Protein AF-A0A074YJ27-F1 (afdb_monomer_lite)

Radius of gyration: 29.92 Å; chains: 1; bounding box: 76×76×73 Å

Organism: Aureobasidium subglaciale (strain EXF-2481) (NCBI:txid1043005)

Structure (mmCIF, N/CA/C/O backbone):
data_AF-A0A074YJ27-F1
#
_entry.id   AF-A0A074YJ27-F1
#
loop_
_atom_site.group_PDB
_atom_site.id
_atom_site.type_symbol
_atom_site.label_atom_id
_atom_site.label_alt_id
_atom_site.label_comp_id
_atom_site.label_asym_id
_atom_site.label_entity_id
_atom_site.label_seq_id
_atom_site.pdbx_PDB_ins_code
_atom_site.Cartn_x
_atom_site.Cartn_y
_atom_site.Cartn_z
_atom_site.occupancy
_atom_site.B_iso_or_equiv
_atom_site.auth_seq_id
_atom_site.auth_comp_id
_atom_site.auth_asym_id
_atom_site.auth_atom_id
_atom_site.pdbx_PDB_model_num
ATOM 1 N N . MET A 1 1 ? -10.153 -5.410 31.366 1.00 53.41 1 MET A N 1
ATOM 2 C CA . MET A 1 1 ? -11.231 -5.354 30.353 1.00 53.41 1 MET A CA 1
ATOM 3 C C . MET A 1 1 ? -10.759 -6.096 29.115 1.00 53.41 1 MET A C 1
ATOM 5 O O . MET A 1 1 ? -9.637 -5.854 28.687 1.00 53.41 1 MET A O 1
ATOM 9 N N . ALA A 1 2 ? -11.551 -7.029 28.586 1.00 66.31 2 ALA A N 1
ATOM 10 C CA . ALA A 1 2 ? -11.206 -7.707 27.338 1.00 66.31 2 ALA A CA 1
ATOM 11 C C . ALA A 1 2 ? -11.190 -6.686 26.182 1.00 66.31 2 ALA A C 1
ATOM 13 O O . ALA A 1 2 ? -12.047 -5.799 26.162 1.00 66.31 2 ALA A O 1
ATOM 14 N N . PRO A 1 3 ? -10.229 -6.762 25.244 1.00 75.38 3 PRO A N 1
ATOM 15 C CA . PRO A 1 3 ? -10.229 -5.878 24.090 1.00 75.38 3 PRO A CA 1
ATOM 16 C C . PRO A 1 3 ? -11.477 -6.157 23.247 1.00 75.38 3 PRO A C 1
ATOM 18 O O . PRO A 1 3 ? -11.778 -7.306 22.923 1.00 75.38 3 PRO A O 1
ATOM 21 N N . THR A 1 4 ? -12.219 -5.103 22.920 1.00 84.25 4 THR A N 1
ATOM 22 C CA . THR A 1 4 ? -13.384 -5.192 22.040 1.00 84.25 4 THR A CA 1
ATOM 23 C C . THR A 1 4 ? -12.937 -5.588 20.627 1.00 84.25 4 THR A C 1
ATOM 25 O O . THR A 1 4 ? -11.812 -5.291 20.212 1.00 84.25 4 THR A O 1
ATOM 28 N N . LEU A 1 5 ? -13.790 -6.308 19.891 1.00 83.75 5 LEU A N 1
ATOM 29 C CA . LEU A 1 5 ? -13.441 -6.850 18.571 1.00 83.75 5 LEU A CA 1
ATOM 30 C C . LEU A 1 5 ? -13.006 -5.747 17.590 1.00 83.75 5 LEU A C 1
ATOM 32 O O . LEU A 1 5 ? -12.035 -5.937 16.861 1.00 83.75 5 LEU A O 1
ATOM 36 N N . ASP A 1 6 ? -13.649 -4.581 17.640 1.00 81.44 6 ASP A N 1
ATOM 37 C CA . ASP A 1 6 ? -13.319 -3.406 16.826 1.00 81.44 6 ASP A CA 1
ATOM 38 C C . ASP A 1 6 ? -11.901 -2.885 17.105 1.00 81.44 6 ASP A C 1
ATOM 40 O O . ASP A 1 6 ? -11.147 -2.598 16.174 1.00 81.44 6 ASP A O 1
ATOM 44 N N . LYS A 1 7 ? -11.488 -2.840 18.379 1.00 84.62 7 LYS A N 1
ATOM 45 C CA . LYS A 1 7 ? -10.124 -2.467 18.778 1.00 84.62 7 LYS A CA 1
ATOM 46 C C . LYS A 1 7 ? -9.112 -3.475 18.254 1.00 84.62 7 LYS A C 1
ATOM 48 O O . LYS A 1 7 ? -8.081 -3.068 17.728 1.00 84.62 7 LYS A O 1
ATOM 53 N N . VAL A 1 8 ? -9.401 -4.775 18.349 1.00 88.38 8 VAL A N 1
ATOM 54 C CA . VAL A 1 8 ? -8.513 -5.829 17.828 1.00 88.38 8 VAL A CA 1
ATOM 55 C C . VAL A 1 8 ? -8.380 -5.734 16.306 1.00 88.38 8 VAL A C 1
ATOM 57 O O . VAL A 1 8 ? -7.265 -5.786 15.786 1.00 88.38 8 VAL A O 1
ATOM 60 N N . LEU A 1 9 ? -9.494 -5.557 15.590 1.00 88.19 9 LEU A N 1
ATOM 61 C CA . LEU A 1 9 ? -9.514 -5.466 14.130 1.00 88.19 9 LEU A CA 1
ATOM 62 C C . LEU A 1 9 ? -8.808 -4.210 13.624 1.00 88.19 9 LEU A C 1
ATOM 64 O O . LEU A 1 9 ? -7.968 -4.310 12.729 1.00 88.19 9 LEU A O 1
ATOM 68 N N . LEU A 1 10 ? -9.098 -3.045 14.209 1.00 89.06 10 LEU A N 1
ATOM 69 C CA . LEU A 1 10 ? -8.442 -1.800 13.824 1.00 89.06 10 LEU A CA 1
ATOM 70 C C . LEU A 1 10 ? -6.946 -1.847 14.144 1.00 89.06 10 LEU A C 1
ATOM 72 O O . LEU A 1 10 ? -6.134 -1.484 13.298 1.00 89.06 10 LEU A O 1
ATOM 76 N N . HIS A 1 11 ? -6.566 -2.340 15.325 1.00 91.06 11 HIS A N 1
ATOM 77 C CA . HIS A 1 11 ? -5.162 -2.439 15.714 1.00 91.06 11 HIS A CA 1
ATOM 78 C C . HIS A 1 11 ? -4.394 -3.402 14.800 1.00 91.06 11 HIS A C 1
ATOM 80 O O . HIS A 1 11 ? -3.318 -3.061 14.311 1.00 91.06 11 HIS A O 1
ATOM 86 N N . GLY A 1 12 ? -4.966 -4.573 14.501 1.00 91.81 12 GLY A N 1
ATOM 87 C CA . GLY A 1 12 ? -4.384 -5.532 13.562 1.00 91.81 12 GLY A CA 1
ATOM 88 C C . GLY A 1 12 ? -4.264 -4.971 12.143 1.00 91.81 12 GLY A C 1
ATOM 89 O O . GLY A 1 12 ? -3.235 -5.155 11.494 1.00 91.81 12 GLY A O 1
ATOM 90 N N . TYR A 1 13 ? -5.274 -4.233 11.676 1.00 93.38 13 TYR A N 1
ATOM 91 C CA . TYR A 1 13 ? -5.244 -3.570 10.372 1.00 93.38 13 TYR A CA 1
ATOM 92 C C . TYR A 1 13 ? -4.165 -2.487 10.296 1.00 93.38 13 TYR A C 1
ATOM 94 O O . TYR A 1 13 ? -3.397 -2.463 9.333 1.00 93.38 13 TYR A O 1
ATOM 102 N N . CYS A 1 14 ? -4.079 -1.615 11.303 1.00 94.06 14 CYS A N 1
ATOM 103 C CA . CYS A 1 14 ? -3.080 -0.553 11.355 1.00 94.06 14 CYS A CA 1
ATOM 104 C C . CYS A 1 14 ? -1.662 -1.122 11.432 1.00 94.06 14 CYS A C 1
ATOM 106 O O . CYS A 1 14 ? -0.806 -0.685 10.670 1.00 94.06 14 CYS A O 1
ATOM 108 N N . TRP A 1 15 ? -1.414 -2.131 12.272 1.00 94.50 15 TRP A N 1
ATOM 109 C CA . TRP A 1 15 ? -0.106 -2.790 12.354 1.00 94.50 15 TRP A CA 1
ATOM 110 C C . TRP A 1 15 ? 0.274 -3.515 11.068 1.00 94.50 15 TRP A C 1
ATOM 112 O O . TRP A 1 15 ? 1.399 -3.371 10.595 1.00 94.50 15 TRP A O 1
ATOM 122 N N . GLY A 1 16 ? -0.657 -4.273 10.485 1.00 93.38 16 GLY A N 1
ATOM 123 C CA . GLY A 1 16 ? -0.415 -4.990 9.237 1.00 93.38 16 GLY A CA 1
ATOM 124 C C . GLY A 1 16 ? -0.065 -4.037 8.095 1.00 93.38 16 GLY A C 1
ATOM 125 O O . GLY A 1 16 ? 0.922 -4.249 7.391 1.00 93.38 16 GLY A O 1
ATOM 126 N N . ASN A 1 17 ? -0.823 -2.947 7.948 1.00 94.44 17 ASN A N 1
ATOM 127 C CA . ASN A 1 17 ? -0.539 -1.935 6.931 1.00 94.44 17 ASN A CA 1
ATOM 128 C C . ASN A 1 17 ? 0.715 -1.124 7.242 1.00 94.44 17 ASN A C 1
ATOM 130 O O . ASN A 1 17 ? 1.487 -0.860 6.329 1.00 94.44 17 ASN A O 1
ATOM 134 N N . ALA A 1 18 ? 0.978 -0.785 8.505 1.00 95.69 18 ALA A N 1
ATOM 135 C CA . ALA A 1 18 ? 2.214 -0.116 8.888 1.00 95.69 18 ALA A CA 1
ATOM 136 C C . ALA A 1 18 ? 3.442 -0.975 8.569 1.00 95.69 18 ALA A C 1
ATOM 138 O O . ALA A 1 18 ? 4.403 -0.477 7.993 1.00 95.69 18 ALA A O 1
ATOM 139 N N . PHE A 1 19 ? 3.400 -2.276 8.862 1.00 95.44 19 PHE A N 1
ATOM 140 C CA . PHE A 1 19 ? 4.469 -3.200 8.491 1.00 95.44 19 PHE A CA 1
ATOM 141 C C . PHE A 1 19 ? 4.632 -3.298 6.968 1.00 95.44 19 PHE A C 1
ATOM 143 O O . PHE A 1 19 ? 5.749 -3.248 6.449 1.00 95.44 19 PHE A O 1
ATOM 150 N N . TRP A 1 20 ? 3.524 -3.393 6.230 1.00 93.31 20 TRP A N 1
ATOM 151 C CA . TRP A 1 20 ? 3.541 -3.461 4.769 1.00 93.31 20 TRP A CA 1
ATOM 152 C C . TRP A 1 20 ? 4.099 -2.186 4.121 1.00 93.31 20 TRP A C 1
ATOM 154 O O . TRP A 1 20 ? 4.978 -2.261 3.262 1.00 93.31 20 TRP A O 1
ATOM 164 N N . TYR A 1 21 ? 3.631 -1.012 4.544 1.00 94.88 21 TYR A N 1
ATOM 165 C CA . TYR A 1 21 ? 4.121 0.275 4.058 1.00 94.88 21 TYR A CA 1
ATOM 166 C C . TYR A 1 21 ? 5.559 0.534 4.499 1.00 94.88 21 TYR A C 1
ATOM 168 O O . TYR A 1 21 ? 6.373 0.935 3.674 1.00 94.88 21 TYR A O 1
ATOM 176 N N . GLY A 1 22 ? 5.901 0.231 5.752 1.00 95.56 22 GLY A N 1
ATOM 177 C CA . GLY A 1 22 ? 7.246 0.399 6.295 1.00 95.56 22 GLY A CA 1
ATOM 178 C C . GLY A 1 22 ? 8.274 -0.456 5.561 1.00 95.56 22 GLY A C 1
ATOM 179 O O . GLY A 1 22 ? 9.275 0.072 5.090 1.00 95.56 22 GLY A O 1
ATOM 180 N N . SER A 1 23 ? 8.009 -1.753 5.375 1.00 94.38 23 SER A N 1
ATOM 181 C CA . SER A 1 23 ? 8.910 -2.645 4.626 1.00 94.38 23 SER A CA 1
ATOM 182 C C . SER A 1 23 ? 9.071 -2.208 3.166 1.00 94.38 23 SER A C 1
ATOM 184 O O . SER A 1 23 ? 10.193 -2.087 2.674 1.00 94.38 23 SER A O 1
ATOM 186 N N . ARG A 1 24 ? 7.971 -1.883 2.474 1.00 92.75 24 ARG A N 1
ATOM 187 C CA . ARG A 1 24 ? 8.018 -1.387 1.089 1.00 92.75 24 ARG A CA 1
ATOM 188 C C . ARG A 1 24 ? 8.714 -0.040 0.950 1.00 92.75 24 ARG A C 1
ATOM 190 O O . ARG A 1 24 ? 9.388 0.171 -0.061 1.00 92.75 24 ARG A O 1
ATOM 197 N N . GLY A 1 25 ? 8.497 0.863 1.898 1.00 95.25 25 GLY A N 1
ATOM 198 C CA . GLY A 1 25 ? 9.125 2.175 1.944 1.00 95.25 25 GLY A CA 1
ATOM 199 C C . GLY A 1 25 ? 10.621 2.052 2.196 1.00 95.25 25 GLY A C 1
ATOM 200 O O . GLY A 1 25 ? 11.418 2.603 1.443 1.00 95.25 25 GLY A O 1
ATOM 201 N N . LEU A 1 26 ? 11.017 1.217 3.157 1.00 95.62 26 LEU A N 1
ATOM 202 C CA . LEU A 1 26 ? 12.420 0.980 3.479 1.00 95.62 26 LEU A CA 1
ATOM 203 C C . LEU A 1 26 ? 13.186 0.371 2.300 1.00 95.62 26 LEU A C 1
ATOM 205 O O . LEU A 1 26 ? 14.261 0.862 1.973 1.00 95.62 26 LEU A O 1
ATOM 209 N N . CYS A 1 27 ? 12.618 -0.616 1.593 1.00 95.06 27 CYS A N 1
ATOM 210 C CA . CYS A 1 27 ? 13.246 -1.157 0.381 1.00 95.06 27 CYS A CA 1
ATOM 211 C C . CYS A 1 27 ? 13.511 -0.075 -0.679 1.00 95.06 27 CYS A C 1
ATOM 213 O O . CYS A 1 27 ? 14.536 -0.122 -1.344 1.00 95.06 27 CYS A O 1
ATOM 215 N N . ARG A 1 28 ? 12.614 0.909 -0.829 1.00 95.94 28 ARG A N 1
ATOM 216 C CA . ARG A 1 28 ? 12.760 2.010 -1.800 1.00 95.94 28 ARG A CA 1
ATOM 217 C C . ARG A 1 28 ? 13.827 3.022 -1.405 1.00 95.94 28 ARG A C 1
ATOM 219 O O . ARG A 1 28 ? 14.449 3.618 -2.278 1.00 95.94 28 ARG A O 1
ATOM 226 N N . VAL A 1 29 ? 14.007 3.244 -0.107 1.00 96.12 29 VAL A N 1
ATOM 227 C CA . VAL A 1 29 ? 15.008 4.183 0.407 1.00 96.12 29 VAL A CA 1
ATOM 228 C C . VAL A 1 29 ? 16.398 3.546 0.398 1.00 96.12 29 VAL A C 1
ATOM 230 O O . VAL A 1 29 ? 17.342 4.172 -0.079 1.00 96.12 29 VAL A O 1
ATOM 233 N N . VAL A 1 30 ? 16.511 2.304 0.881 1.00 96.25 30 VAL A N 1
ATOM 234 C CA . VAL A 1 30 ? 17.789 1.587 1.032 1.00 96.25 30 VAL A CA 1
ATOM 235 C C . VAL A 1 30 ? 18.331 1.107 -0.312 1.00 96.25 30 VAL A C 1
ATOM 237 O O . VAL A 1 30 ? 19.504 1.321 -0.599 1.00 96.25 30 VAL A O 1
ATOM 240 N N . ASP A 1 31 ? 17.489 0.495 -1.148 1.00 95.25 31 ASP A N 1
ATOM 241 C CA . ASP A 1 31 ? 17.894 -0.025 -2.457 1.00 95.25 31 ASP A CA 1
ATOM 242 C C . ASP A 1 31 ? 16.855 0.319 -3.543 1.00 95.25 31 ASP A C 1
ATOM 244 O O . ASP A 1 31 ? 16.066 -0.529 -3.987 1.00 95.25 31 ASP A O 1
ATOM 248 N N . PRO A 1 32 ? 16.828 1.589 -3.995 1.00 94.12 32 PRO A N 1
ATOM 249 C CA . PRO A 1 32 ? 15.913 2.020 -5.046 1.00 94.12 32 PRO A CA 1
ATOM 250 C C . PRO A 1 32 ? 16.168 1.299 -6.375 1.00 94.12 32 PRO A C 1
ATOM 252 O O . PRO A 1 32 ? 15.227 1.117 -7.144 1.00 94.12 32 PRO A O 1
ATOM 255 N N . LEU A 1 33 ? 17.403 0.865 -6.656 1.00 93.06 33 LEU A N 1
ATOM 256 C CA . LEU A 1 33 ? 17.762 0.219 -7.923 1.00 93.06 33 LEU A CA 1
ATOM 257 C C . LEU A 1 33 ? 17.125 -1.165 -8.037 1.00 93.06 33 LEU A C 1
ATOM 259 O O . LEU A 1 33 ? 16.518 -1.480 -9.065 1.00 93.06 33 LEU A O 1
ATOM 263 N N . MET A 1 34 ? 17.188 -1.962 -6.969 1.00 92.38 34 MET A N 1
ATOM 264 C CA . MET A 1 34 ? 16.489 -3.243 -6.901 1.00 92.38 34 MET A CA 1
ATOM 265 C C . MET A 1 34 ? 14.982 -3.055 -7.091 1.00 92.38 34 MET A C 1
ATOM 267 O O . MET A 1 34 ? 14.355 -3.793 -7.855 1.00 92.38 34 MET A O 1
ATOM 271 N N . VAL A 1 35 ? 14.396 -2.041 -6.444 1.00 92.44 35 VAL A N 1
ATOM 272 C CA . VAL A 1 35 ? 12.964 -1.752 -6.580 1.00 92.44 35 VAL A CA 1
ATOM 273 C C . VAL A 1 35 ? 12.611 -1.372 -8.019 1.00 92.44 35 VAL A C 1
ATOM 275 O O . VAL A 1 35 ? 11.650 -1.913 -8.565 1.00 92.44 35 VAL A O 1
ATOM 278 N N . ILE A 1 36 ? 13.395 -0.510 -8.668 1.00 92.12 36 ILE A N 1
ATOM 279 C CA . ILE A 1 36 ? 13.208 -0.179 -10.088 1.00 92.12 36 ILE A CA 1
ATOM 280 C C . ILE A 1 36 ? 13.274 -1.453 -10.935 1.00 92.12 36 ILE A C 1
ATOM 282 O O . ILE A 1 36 ? 12.389 -1.676 -11.757 1.00 92.12 36 ILE A O 1
ATOM 286 N N . GLY A 1 37 ? 14.235 -2.343 -10.680 1.00 89.38 37 GLY A N 1
ATOM 287 C CA . GLY A 1 37 ? 14.355 -3.628 -11.376 1.00 89.38 37 GLY A CA 1
ATOM 288 C C . GLY A 1 37 ? 13.126 -4.536 -11.240 1.00 89.38 37 GLY A C 1
ATOM 289 O O . GLY A 1 37 ? 12.782 -5.256 -12.178 1.00 89.38 37 GLY A O 1
ATOM 290 N N . TRP A 1 38 ? 12.417 -4.485 -10.108 1.00 88.94 38 TRP A N 1
ATOM 291 C CA . TRP A 1 38 ? 11.179 -5.244 -9.900 1.00 88.94 38 TRP A CA 1
ATOM 292 C C . TRP A 1 38 ? 9.989 -4.709 -10.700 1.00 88.94 38 TRP A C 1
ATOM 294 O O . TRP A 1 38 ? 9.144 -5.495 -11.150 1.00 88.94 38 TRP A O 1
ATOM 304 N N . PHE A 1 39 ? 9.890 -3.385 -10.835 1.00 86.81 39 PHE A N 1
ATOM 305 C CA . PHE A 1 39 ? 8.755 -2.723 -11.484 1.00 86.81 39 PHE A CA 1
ATOM 306 C C . PHE A 1 39 ? 8.989 -2.443 -12.973 1.00 86.81 39 PHE A C 1
ATOM 308 O O . PHE A 1 39 ? 8.020 -2.305 -13.722 1.00 86.81 39 PHE A O 1
ATOM 315 N N . ARG A 1 40 ? 10.246 -2.404 -13.420 1.00 88.44 40 ARG A N 1
ATOM 316 C CA . ARG A 1 40 ? 10.605 -2.148 -14.812 1.00 88.44 40 ARG A CA 1
ATOM 317 C C . ARG A 1 40 ? 10.148 -3.299 -15.721 1.00 88.44 40 ARG A C 1
ATOM 319 O O . ARG A 1 40 ? 10.420 -4.468 -15.423 1.00 88.44 40 ARG A O 1
ATOM 326 N N . PRO A 1 41 ? 9.475 -3.003 -16.846 1.00 85.88 41 PRO A N 1
ATOM 327 C CA . PRO A 1 41 ? 9.107 -4.005 -17.837 1.00 85.88 41 PRO A CA 1
ATOM 328 C C . PRO A 1 41 ? 10.330 -4.796 -18.328 1.00 85.88 41 PRO A C 1
ATOM 330 O O . PRO A 1 41 ? 11.372 -4.192 -18.585 1.00 85.88 41 PR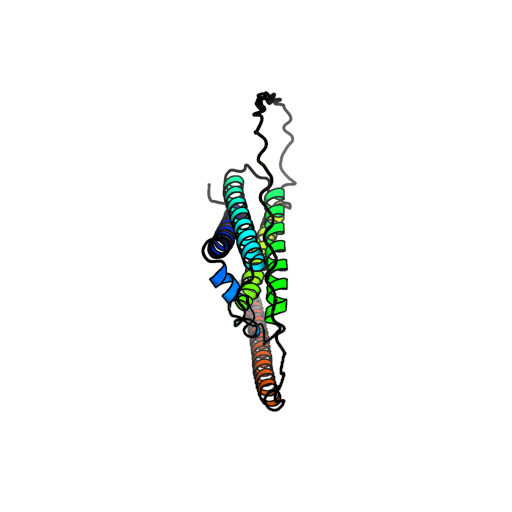O A O 1
ATOM 333 N N . PRO A 1 42 ? 10.215 -6.117 -18.567 1.00 84.25 42 PRO A N 1
ATOM 334 C CA . PRO A 1 42 ? 11.297 -6.924 -19.142 1.00 84.25 42 PRO A CA 1
ATOM 335 C C . PRO A 1 42 ? 11.907 -6.351 -20.429 1.00 84.25 42 PRO A C 1
ATOM 337 O O . PRO A 1 42 ? 13.087 -6.544 -20.699 1.00 84.25 42 PRO A O 1
ATOM 340 N N . VAL A 1 43 ? 11.111 -5.630 -21.223 1.00 84.69 43 VAL A N 1
ATOM 341 C CA . VAL A 1 43 ? 11.568 -4.987 -22.465 1.00 84.69 43 VAL A CA 1
ATOM 342 C C . VAL A 1 43 ? 12.500 -3.793 -22.233 1.00 84.69 43 VAL A C 1
ATOM 344 O O . VAL A 1 43 ? 13.284 -3.472 -23.117 1.00 84.69 43 VAL A O 1
ATOM 347 N N . GLU A 1 44 ? 12.462 -3.174 -21.055 1.00 86.00 44 GLU A N 1
ATOM 348 C CA . GLU A 1 44 ? 13.219 -1.965 -20.699 1.00 86.00 44 GLU A CA 1
ATOM 349 C C . GLU A 1 44 ? 14.369 -2.250 -19.724 1.00 86.00 44 GLU A C 1
ATOM 351 O O . GLU A 1 44 ? 15.142 -1.353 -19.410 1.00 86.00 44 GLU A O 1
ATOM 356 N N . GLN A 1 45 ? 14.540 -3.497 -19.269 1.00 82.69 45 GLN A N 1
ATOM 357 C CA . GLN A 1 45 ? 15.573 -3.878 -18.289 1.00 82.69 45 GLN A CA 1
ATOM 358 C C . GLN A 1 45 ? 17.015 -3.575 -18.722 1.00 82.69 45 GLN A C 1
ATOM 360 O O . GLN A 1 45 ? 17.895 -3.501 -17.875 1.00 82.69 45 GLN A O 1
ATOM 365 N N . HIS A 1 46 ? 17.256 -3.408 -20.022 1.00 84.31 46 HIS A N 1
ATOM 366 C CA . HIS A 1 46 ? 18.569 -3.075 -20.573 1.00 84.31 46 HIS A CA 1
ATOM 367 C C . HIS A 1 46 ? 18.941 -1.592 -20.412 1.00 84.31 46 HIS A C 1
ATOM 369 O O . HIS A 1 46 ? 20.097 -1.230 -20.608 1.00 84.31 46 HIS A O 1
ATOM 375 N N . LEU A 1 47 ? 17.971 -0.732 -20.096 1.00 87.88 47 LEU A N 1
ATOM 376 C CA . LEU A 1 47 ? 18.203 0.688 -19.864 1.00 87.88 47 LEU A CA 1
ATOM 377 C C . LEU A 1 47 ? 18.752 0.886 -18.449 1.00 87.88 47 LEU A C 1
ATOM 379 O O . LEU A 1 47 ? 18.357 0.176 -17.521 1.00 87.88 47 LEU A O 1
ATOM 383 N N . SER A 1 48 ? 19.619 1.877 -18.259 1.00 90.44 48 SER A N 1
ATOM 384 C CA . SER A 1 48 ? 19.989 2.328 -16.919 1.00 90.44 48 SER A CA 1
ATOM 385 C C . SER A 1 48 ? 18.808 3.063 -16.263 1.00 90.44 48 SER A C 1
ATOM 387 O O . SER A 1 48 ? 17.962 3.641 -16.953 1.00 90.44 48 SER A O 1
ATOM 389 N N . PRO A 1 49 ? 18.654 2.988 -14.935 1.00 92.81 49 PRO A N 1
ATOM 390 C CA . PRO A 1 49 ? 17.742 3.861 -14.207 1.00 92.81 49 PRO A CA 1
ATOM 391 C C . PRO A 1 49 ? 18.141 5.331 -14.346 1.00 92.81 49 PRO A C 1
ATOM 393 O O . PRO A 1 49 ? 19.313 5.672 -14.207 1.00 92.81 49 PRO A O 1
ATOM 396 N N . THR A 1 50 ? 17.168 6.189 -14.628 1.00 93.44 50 THR A N 1
ATOM 397 C CA . THR A 1 50 ? 17.362 7.641 -14.702 1.00 93.44 50 THR A CA 1
ATOM 398 C C . THR A 1 50 ? 17.319 8.268 -13.308 1.00 93.44 50 THR A C 1
ATOM 400 O O . THR A 1 50 ? 16.644 7.754 -12.410 1.00 93.44 50 THR A O 1
ATOM 403 N N . ASP A 1 51 ? 17.973 9.417 -13.125 1.00 94.00 51 ASP A N 1
ATOM 404 C CA . ASP A 1 51 ? 17.965 10.138 -11.841 1.00 94.00 51 ASP A CA 1
ATOM 405 C C . ASP A 1 51 ? 16.546 10.496 -11.380 1.00 94.00 51 ASP A C 1
ATOM 407 O O . ASP A 1 51 ? 16.238 10.443 -10.188 1.00 94.00 51 ASP A O 1
ATOM 411 N N . LEU A 1 52 ? 15.647 10.782 -12.328 1.00 93.06 52 LEU A N 1
ATOM 412 C CA . LEU A 1 52 ? 14.241 11.059 -12.049 1.00 93.06 52 LEU A CA 1
ATOM 413 C C . LEU A 1 52 ? 13.499 9.827 -11.506 1.00 93.06 52 LEU A C 1
ATOM 415 O O . LEU A 1 52 ? 12.688 9.947 -10.588 1.00 93.06 52 LEU A O 1
ATOM 419 N N . GLU A 1 53 ? 13.777 8.632 -12.033 1.00 92.31 53 GLU A N 1
ATOM 420 C CA . GLU A 1 53 ? 13.209 7.389 -11.500 1.00 92.31 53 GLU A CA 1
ATOM 421 C C . GLU A 1 53 ? 13.730 7.100 -10.091 1.00 92.31 53 GLU A C 1
ATOM 423 O O . GLU A 1 53 ? 12.938 6.751 -9.215 1.00 92.31 53 GLU A O 1
ATOM 428 N N . LEU A 1 54 ? 15.031 7.296 -9.841 1.00 94.25 54 LEU A N 1
ATOM 429 C CA . LEU A 1 54 ? 15.605 7.151 -8.499 1.00 94.25 54 LEU A CA 1
ATOM 430 C C . LEU A 1 54 ? 14.973 8.133 -7.511 1.00 94.25 54 LEU A C 1
ATOM 432 O O . LEU A 1 54 ? 14.603 7.735 -6.403 1.00 94.25 54 LEU A O 1
ATOM 436 N N . TYR A 1 55 ? 14.831 9.399 -7.908 1.00 95.38 55 TYR A N 1
ATOM 437 C CA . TYR A 1 55 ? 14.190 10.432 -7.101 1.00 95.38 55 TYR A CA 1
ATOM 438 C C . TYR A 1 55 ? 12.744 10.061 -6.752 1.00 95.38 55 TYR A C 1
ATOM 440 O O . TYR A 1 55 ? 12.367 10.095 -5.578 1.00 95.38 55 TYR A O 1
ATOM 448 N N . ASN A 1 56 ? 11.952 9.643 -7.742 1.00 95.06 56 ASN A N 1
ATOM 449 C CA . ASN A 1 56 ? 10.558 9.258 -7.534 1.00 95.06 56 ASN A CA 1
ATOM 450 C C . ASN A 1 56 ? 10.433 8.041 -6.617 1.00 95.06 56 ASN A C 1
ATOM 452 O O . ASN A 1 56 ? 9.610 8.045 -5.706 1.00 95.06 56 ASN A O 1
ATOM 456 N N . VAL A 1 57 ? 11.270 7.018 -6.810 1.00 95.25 57 VAL A N 1
ATOM 457 C CA . VAL A 1 57 ? 11.247 5.811 -5.974 1.00 95.25 57 VAL A CA 1
ATOM 458 C C . VAL A 1 57 ? 11.620 6.132 -4.531 1.00 95.25 57 VAL A C 1
ATOM 460 O O . VAL A 1 57 ? 10.933 5.677 -3.618 1.00 95.25 57 VAL A O 1
ATOM 463 N N . ARG A 1 58 ? 12.650 6.952 -4.301 1.00 95.62 58 ARG A N 1
ATOM 464 C CA . ARG A 1 58 ? 13.036 7.370 -2.945 1.00 95.62 58 ARG A CA 1
ATOM 465 C C . ARG A 1 58 ? 11.961 8.221 -2.279 1.00 95.62 58 ARG A C 1
ATOM 467 O O . ARG A 1 58 ? 11.643 7.984 -1.117 1.00 95.62 58 ARG A O 1
ATOM 474 N N . THR A 1 59 ? 11.387 9.174 -3.008 1.00 96.44 59 THR A N 1
ATOM 475 C CA . THR A 1 59 ? 10.329 10.055 -2.492 1.00 96.44 59 THR A CA 1
ATOM 476 C C . THR A 1 59 ? 9.064 9.264 -2.149 1.00 96.44 59 THR A C 1
ATOM 478 O O . THR A 1 59 ? 8.521 9.424 -1.057 1.00 96.44 59 THR A O 1
ATOM 481 N N . ASP A 1 60 ? 8.648 8.335 -3.017 1.00 94.69 60 ASP A N 1
ATOM 482 C CA . ASP A 1 60 ? 7.578 7.367 -2.727 1.00 94.69 60 ASP A CA 1
ATOM 483 C C . ASP A 1 60 ? 7.915 6.522 -1.486 1.00 94.69 60 ASP A C 1
ATOM 485 O O . ASP A 1 60 ? 7.070 6.295 -0.623 1.00 94.69 60 ASP A O 1
ATOM 489 N N . GLY A 1 61 ? 9.180 6.113 -1.346 1.00 95.94 61 GLY A N 1
ATOM 490 C CA . GLY A 1 61 ? 9.685 5.392 -0.179 1.00 95.94 61 GLY A CA 1
ATOM 491 C C . GLY A 1 61 ? 9.464 6.137 1.135 1.00 95.94 61 GLY A C 1
ATOM 492 O O . GLY A 1 61 ? 8.899 5.569 2.073 1.00 95.94 61 GLY A O 1
ATOM 493 N N . TRP A 1 62 ? 9.843 7.413 1.186 1.00 96.94 62 TRP A N 1
ATOM 494 C CA . TRP A 1 62 ? 9.607 8.267 2.350 1.00 96.94 62 TRP A CA 1
ATOM 495 C C . TRP A 1 62 ? 8.118 8.478 2.623 1.00 96.94 62 TRP A C 1
ATOM 497 O O . TRP A 1 62 ? 7.697 8.355 3.771 1.00 96.94 62 TRP A O 1
ATOM 507 N N . GLY A 1 63 ? 7.305 8.684 1.583 1.00 95.50 63 GLY A N 1
ATOM 508 C CA . GLY A 1 63 ? 5.850 8.786 1.723 1.00 95.50 63 GLY A CA 1
ATOM 509 C C . GLY A 1 63 ? 5.221 7.542 2.362 1.00 95.50 63 GLY A C 1
ATOM 510 O O . GLY A 1 63 ? 4.381 7.655 3.258 1.00 95.50 63 GLY A O 1
ATOM 511 N N . LEU A 1 64 ? 5.668 6.344 1.971 1.00 95.44 64 LEU A N 1
ATOM 512 C CA . LEU A 1 64 ? 5.214 5.085 2.571 1.00 95.44 64 LEU A CA 1
ATOM 513 C C . LEU A 1 64 ? 5.656 4.932 4.033 1.00 95.44 64 LEU A C 1
ATOM 515 O O . LEU A 1 64 ? 4.874 4.460 4.857 1.00 95.44 64 LEU A O 1
ATOM 519 N N . ILE A 1 65 ? 6.876 5.351 4.379 1.00 96.75 65 ILE A N 1
ATOM 520 C CA . ILE A 1 65 ? 7.354 5.339 5.771 1.00 96.75 65 ILE A CA 1
ATOM 521 C C . ILE A 1 65 ? 6.519 6.298 6.632 1.00 96.75 65 ILE A C 1
ATOM 523 O O . ILE A 1 65 ? 6.102 5.930 7.731 1.00 96.75 65 ILE A O 1
ATOM 527 N N . SER A 1 66 ? 6.202 7.491 6.125 1.00 96.12 66 SER A N 1
ATOM 528 C CA . SER A 1 66 ? 5.332 8.447 6.818 1.00 96.12 66 SER A CA 1
ATOM 529 C C . SER A 1 66 ? 3.919 7.892 7.030 1.00 96.12 66 SER A C 1
ATOM 531 O O . SER A 1 66 ? 3.380 7.997 8.132 1.00 96.12 66 SER A O 1
ATOM 533 N N . LEU A 1 67 ? 3.335 7.235 6.021 1.00 93.88 67 LEU A N 1
ATOM 534 C CA . LEU A 1 67 ? 2.046 6.542 6.150 1.00 93.88 67 LEU A CA 1
ATOM 535 C C . LEU A 1 67 ? 2.097 5.420 7.197 1.00 93.88 67 LEU A C 1
ATOM 537 O O . LEU A 1 67 ? 1.165 5.272 7.988 1.00 93.88 67 LEU A O 1
ATOM 541 N N . ALA A 1 68 ? 3.188 4.650 7.240 1.00 95.88 68 ALA A N 1
ATOM 542 C CA . ALA A 1 68 ? 3.387 3.609 8.243 1.00 95.88 68 ALA A CA 1
ATOM 543 C C . ALA A 1 68 ? 3.423 4.188 9.666 1.00 95.88 68 ALA A C 1
ATOM 545 O O . ALA A 1 68 ? 2.735 3.684 10.556 1.00 95.88 68 ALA A O 1
ATOM 546 N N . ALA A 1 69 ? 4.170 5.275 9.870 1.00 95.81 69 ALA A N 1
ATOM 547 C CA . ALA A 1 69 ? 4.240 5.966 11.153 1.00 95.81 69 ALA A CA 1
ATOM 548 C C . ALA A 1 69 ? 2.868 6.514 11.578 1.00 95.81 69 ALA A C 1
ATOM 550 O O . ALA A 1 69 ? 2.449 6.294 12.715 1.00 95.81 69 ALA A O 1
ATOM 551 N N . ALA A 1 70 ? 2.127 7.142 10.658 1.00 94.06 70 ALA A N 1
ATOM 552 C CA . ALA A 1 70 ? 0.784 7.653 10.926 1.00 94.06 70 ALA A CA 1
ATOM 553 C C . ALA A 1 70 ? -0.184 6.545 11.379 1.00 94.06 70 ALA A C 1
ATOM 555 O O . ALA A 1 70 ? -0.949 6.735 12.326 1.00 94.06 70 ALA A O 1
ATOM 556 N N . LEU A 1 71 ? -0.118 5.361 10.759 1.00 94.00 71 LEU A N 1
ATOM 557 C CA . LEU A 1 71 ? -0.928 4.212 11.167 1.00 94.00 71 LEU A CA 1
ATOM 558 C C . LEU A 1 71 ? -0.549 3.677 12.549 1.00 94.00 71 LEU A C 1
ATOM 560 O O . LEU A 1 71 ? -1.443 3.328 13.318 1.00 94.00 71 LEU A O 1
ATOM 564 N N . LEU A 1 72 ? 0.741 3.628 12.897 1.00 94.88 72 LEU A N 1
ATOM 565 C CA . LEU A 1 72 ? 1.176 3.216 14.238 1.00 94.88 72 LEU A CA 1
ATOM 566 C C . LEU A 1 72 ? 0.692 4.193 15.313 1.00 94.88 72 LEU A C 1
ATOM 568 O O . LEU A 1 72 ? 0.193 3.758 16.355 1.00 94.88 72 LEU A O 1
ATOM 572 N N . VAL A 1 73 ? 0.782 5.498 15.040 1.00 94.19 73 VAL A N 1
ATOM 573 C CA . VAL A 1 73 ? 0.265 6.550 15.924 1.00 94.19 73 VAL A CA 1
ATOM 574 C C . VAL A 1 73 ? -1.243 6.395 16.101 1.00 94.19 73 VAL A C 1
ATOM 576 O O . VAL A 1 73 ? -1.708 6.320 17.237 1.00 94.19 73 VAL A O 1
ATOM 579 N N . LEU A 1 74 ? -2.004 6.235 15.012 1.00 91.88 74 LEU A N 1
ATOM 580 C CA . LEU A 1 74 ? -3.449 6.001 15.080 1.00 91.88 74 LEU A CA 1
ATOM 581 C C . LEU A 1 74 ? -3.785 4.741 15.890 1.00 91.88 74 LEU A C 1
ATOM 583 O O . LEU A 1 74 ? -4.685 4.759 16.727 1.00 91.88 74 LEU A O 1
ATOM 587 N N . SER A 1 75 ? -3.046 3.655 15.665 1.00 91.62 75 SER A N 1
ATOM 588 C CA . SER A 1 75 ? -3.237 2.371 16.343 1.00 91.62 75 SER A CA 1
ATOM 589 C C . SER A 1 75 ? -3.065 2.478 17.857 1.00 91.62 75 SER A C 1
ATOM 591 O O . SER A 1 75 ? -3.737 1.766 18.603 1.00 91.62 75 SER A O 1
ATOM 593 N N . ARG A 1 76 ? -2.150 3.338 18.322 1.00 90.81 76 ARG A N 1
ATOM 594 C CA . ARG A 1 76 ? -1.924 3.608 19.748 1.00 90.81 76 ARG A CA 1
ATOM 595 C C . ARG A 1 76 ? -2.948 4.589 20.302 1.00 90.81 76 ARG A C 1
ATOM 597 O O . ARG A 1 76 ? -3.535 4.311 21.343 1.00 90.81 76 ARG A O 1
ATOM 604 N N . ALA A 1 77 ? -3.201 5.683 19.591 1.00 88.69 77 ALA A N 1
ATOM 605 C CA . ALA A 1 77 ? -4.116 6.731 20.025 1.00 88.69 77 ALA A CA 1
ATOM 606 C C . ALA A 1 77 ? -5.568 6.229 20.137 1.00 88.69 77 ALA A C 1
ATOM 608 O O . ALA A 1 77 ? -6.260 6.566 21.095 1.00 88.69 77 ALA A O 1
ATOM 609 N N . TYR A 1 78 ? -6.011 5.347 19.232 1.00 86.50 78 TYR A N 1
ATOM 610 C CA . TYR A 1 78 ? -7.329 4.710 19.329 1.00 86.50 78 TYR A CA 1
ATOM 611 C C . TYR A 1 78 ? -7.440 3.766 20.533 1.00 86.50 78 TYR A C 1
ATOM 613 O O . TYR A 1 78 ? -8.445 3.781 21.240 1.00 86.50 78 TYR A O 1
ATOM 621 N N . SER A 1 79 ? -6.403 2.968 20.815 1.00 83.44 79 SER A N 1
ATOM 622 C CA . SER A 1 79 ? -6.407 2.062 21.972 1.00 83.44 79 SER A CA 1
ATOM 623 C C . SER A 1 79 ? -6.500 2.805 23.308 1.00 83.44 79 SER A C 1
ATOM 625 O O . SER A 1 79 ? -7.100 2.277 24.242 1.00 83.44 79 SER A O 1
ATOM 627 N N . LEU A 1 80 ? -5.938 4.017 23.382 1.00 84.62 80 LEU A N 1
ATOM 628 C CA . LEU A 1 80 ? -6.002 4.902 24.550 1.00 84.62 80 LEU A CA 1
ATOM 629 C C . LEU A 1 80 ? -7.309 5.712 24.636 1.00 84.62 80 LEU A C 1
ATOM 631 O O . LEU A 1 80 ? -7.529 6.392 25.628 1.00 84.62 80 LEU A O 1
ATOM 635 N N . GLY A 1 81 ? -8.181 5.645 23.624 1.00 82.69 81 GLY A N 1
ATOM 636 C CA . GLY A 1 81 ? -9.429 6.413 23.593 1.00 82.69 81 GLY A CA 1
ATOM 637 C C . GLY A 1 81 ? -9.255 7.894 23.238 1.00 82.69 81 GLY A C 1
ATOM 638 O O . GLY A 1 81 ? -10.192 8.663 23.393 1.00 82.69 81 GLY A O 1
ATOM 639 N N . HIS A 1 82 ? -8.087 8.304 22.732 1.00 85.31 82 HIS A N 1
ATOM 640 C CA . HIS A 1 82 ? -7.810 9.702 22.374 1.00 85.31 82 HIS A CA 1
ATOM 641 C C . HIS A 1 82 ? -8.355 10.098 20.988 1.00 85.31 82 HIS A C 1
ATOM 643 O O . HIS A 1 82 ? -8.272 11.261 20.603 1.00 85.31 82 HIS A O 1
ATOM 649 N N . VAL A 1 83 ? -8.850 9.138 20.195 1.00 85.25 83 VAL A N 1
ATOM 650 C CA . VAL A 1 83 ? -9.287 9.366 18.808 1.00 85.25 83 VAL A CA 1
ATOM 651 C C . VAL A 1 83 ? -10.699 8.845 18.595 1.00 85.25 83 VAL A C 1
ATOM 653 O O . VAL A 1 83 ? -10.984 7.671 18.833 1.00 85.25 83 VAL A O 1
ATOM 656 N N . ASN A 1 84 ? -11.561 9.712 18.060 1.00 86.81 84 ASN A N 1
ATOM 657 C CA . ASN A 1 84 ? -12.939 9.361 17.737 1.00 86.81 84 ASN A CA 1
ATOM 658 C C . ASN A 1 84 ? -13.016 8.355 16.584 1.00 86.81 84 ASN A C 1
ATOM 660 O O . ASN A 1 84 ? -12.262 8.415 15.608 1.00 86.81 84 ASN A O 1
ATOM 664 N N . ARG A 1 85 ? -14.042 7.502 16.638 1.00 84.06 85 ARG A N 1
ATOM 665 C CA . ARG A 1 85 ? -14.330 6.470 15.631 1.00 84.06 85 ARG A CA 1
ATOM 666 C C . ARG A 1 85 ? -14.423 7.030 14.208 1.00 84.06 85 ARG A C 1
ATOM 668 O O . ARG A 1 85 ? -13.944 6.395 13.272 1.00 84.06 85 ARG A O 1
ATOM 675 N N . SER A 1 86 ? -14.982 8.228 14.035 1.00 87.44 86 SER A N 1
ATOM 676 C CA . SER A 1 86 ? -15.100 8.901 12.732 1.00 87.44 86 SER A CA 1
ATOM 677 C C . SER A 1 86 ? -13.742 9.219 12.099 1.00 87.44 86 SER A C 1
ATOM 679 O O . SER A 1 86 ? -13.554 8.971 10.909 1.00 87.44 86 SER A O 1
ATOM 681 N N . TYR A 1 87 ? -12.772 9.688 12.891 1.00 88.19 87 TYR A N 1
ATOM 682 C CA . TYR A 1 87 ? -11.417 9.961 12.403 1.00 88.19 87 TYR A CA 1
ATOM 683 C C . TYR A 1 87 ? -10.689 8.670 12.036 1.00 88.19 87 TYR A C 1
ATOM 685 O O . TYR A 1 87 ? -10.091 8.585 10.964 1.00 88.19 87 TYR A O 1
ATOM 693 N N . SER A 1 88 ? -10.813 7.624 12.857 1.00 89.31 88 SER A N 1
ATOM 694 C CA . SER A 1 88 ? -10.262 6.305 12.532 1.00 89.31 88 SER A CA 1
ATOM 695 C C . SER A 1 88 ? -10.839 5.752 11.228 1.00 89.31 88 SER A C 1
ATOM 697 O O . SER A 1 88 ? -10.091 5.249 10.392 1.00 89.31 88 SER A O 1
ATOM 699 N N . LYS A 1 89 ? -12.150 5.908 10.998 1.00 89.31 89 LYS A N 1
ATOM 700 C CA . LYS A 1 89 ? -12.789 5.525 9.728 1.00 89.31 89 LYS A CA 1
ATOM 701 C C . LYS A 1 89 ? -12.229 6.311 8.549 1.00 89.31 89 LYS A C 1
ATOM 703 O O . LYS A 1 89 ? -11.939 5.702 7.524 1.00 89.31 89 LYS A O 1
ATOM 708 N N . ALA A 1 90 ? -12.047 7.623 8.688 1.00 92.31 90 ALA A N 1
ATOM 709 C CA . ALA A 1 90 ? -11.474 8.453 7.632 1.00 92.31 90 ALA A CA 1
ATOM 710 C C . ALA A 1 90 ? -10.058 7.990 7.254 1.00 92.31 90 ALA A C 1
ATOM 712 O O . ALA A 1 90 ? -9.774 7.796 6.074 1.00 92.31 90 ALA A O 1
ATOM 713 N N . VAL A 1 91 ? -9.195 7.710 8.236 1.00 91.81 91 VAL A N 1
ATOM 714 C CA . VAL A 1 91 ? -7.832 7.222 7.964 1.00 91.81 91 VAL A CA 1
ATOM 715 C C . VAL A 1 91 ? -7.844 5.843 7.298 1.00 91.81 91 VAL A C 1
ATOM 717 O O . VAL A 1 91 ? -7.104 5.613 6.341 1.00 91.81 91 VAL A O 1
ATOM 720 N N . VAL A 1 92 ? -8.718 4.930 7.736 1.00 92.38 92 VAL A N 1
ATOM 721 C CA . VAL A 1 92 ? -8.863 3.619 7.082 1.00 92.38 92 VAL A CA 1
ATOM 722 C C . VAL A 1 92 ? -9.365 3.779 5.643 1.00 92.38 92 VAL A C 1
ATOM 724 O O . VAL A 1 92 ? -8.847 3.114 4.748 1.00 92.38 92 VAL A O 1
ATOM 727 N N . LEU A 1 93 ? -10.308 4.688 5.379 1.00 93.25 93 LEU A N 1
ATOM 728 C CA . LEU A 1 93 ? -10.777 4.991 4.021 1.00 93.25 93 LEU A CA 1
ATOM 729 C C . LEU A 1 93 ? -9.664 5.557 3.132 1.00 93.25 93 LEU A C 1
ATOM 731 O O . LEU A 1 93 ? -9.553 5.151 1.976 1.00 93.25 93 LEU A O 1
ATOM 735 N N . VAL A 1 94 ? -8.806 6.430 3.665 1.00 93.19 94 VAL A N 1
ATOM 736 C CA . VAL A 1 94 ? -7.617 6.922 2.949 1.00 93.19 94 VAL A CA 1
ATOM 737 C C . VAL A 1 94 ? -6.670 5.765 2.615 1.00 93.19 94 VAL A C 1
ATOM 739 O O . VAL A 1 94 ? -6.198 5.670 1.481 1.00 93.19 94 VAL A O 1
ATOM 742 N N . SER A 1 95 ? -6.450 4.831 3.545 1.00 93.25 95 SER A N 1
ATOM 743 C CA . SER A 1 95 ? -5.651 3.626 3.276 1.00 93.25 95 SER A CA 1
ATOM 744 C C . SER A 1 95 ? -6.288 2.748 2.193 1.00 93.25 95 SER A C 1
ATOM 746 O O . SER A 1 95 ? -5.608 2.295 1.275 1.00 93.25 95 SER A O 1
ATOM 748 N N . ILE A 1 96 ? -7.608 2.545 2.233 1.00 94.00 96 ILE A N 1
ATOM 749 C CA . ILE A 1 96 ? -8.346 1.821 1.187 1.00 94.00 96 ILE A CA 1
ATOM 750 C C . ILE A 1 96 ? -8.152 2.494 -0.173 1.00 94.00 96 ILE A C 1
ATOM 752 O O . ILE A 1 96 ? -7.859 1.808 -1.153 1.00 94.00 96 ILE A O 1
ATOM 756 N N . PHE A 1 97 ? -8.285 3.818 -0.235 1.00 94.81 97 PHE A N 1
ATOM 757 C CA . PHE A 1 97 ? -8.081 4.583 -1.460 1.00 94.81 97 PHE A CA 1
ATOM 758 C C . PHE A 1 97 ? -6.658 4.409 -2.006 1.00 94.81 97 PHE A C 1
ATOM 760 O O . PHE A 1 97 ? -6.485 4.160 -3.200 1.00 94.81 97 PHE A O 1
ATOM 767 N N . HIS A 1 98 ? -5.644 4.440 -1.140 1.00 93.62 98 HIS A N 1
ATOM 768 C CA . HIS A 1 98 ? -4.262 4.136 -1.511 1.00 93.62 98 HIS A CA 1
ATOM 769 C C . HIS A 1 98 ? -4.112 2.722 -2.107 1.00 93.62 98 HIS A C 1
ATOM 771 O O . HIS A 1 98 ? -3.493 2.547 -3.159 1.00 93.62 98 HIS A O 1
ATOM 777 N N . HIS A 1 99 ? -4.708 1.693 -1.497 1.00 94.56 99 HIS A N 1
ATOM 778 C CA . HIS A 1 99 ? -4.662 0.333 -2.052 1.00 94.56 99 HIS A CA 1
ATOM 779 C C . HIS A 1 99 ? -5.343 0.241 -3.419 1.00 94.56 99 HIS A C 1
ATOM 781 O O . HIS A 1 99 ? -4.824 -0.405 -4.327 1.00 94.56 99 HIS A O 1
ATOM 787 N N . VAL A 1 100 ? -6.480 0.916 -3.602 1.00 94.75 100 VAL A N 1
ATOM 788 C CA . VAL A 1 100 ? -7.201 0.915 -4.881 1.00 94.75 100 VAL A CA 1
ATOM 789 C C . VAL A 1 100 ? -6.375 1.583 -5.977 1.00 94.75 100 VAL A C 1
ATOM 791 O O . VAL A 1 100 ? -6.208 1.005 -7.051 1.00 94.75 100 VAL A O 1
ATOM 794 N N . THR A 1 101 ? -5.819 2.766 -5.722 1.00 93.62 101 THR A N 1
ATOM 795 C CA . THR A 1 101 ? -5.029 3.496 -6.725 1.00 93.62 101 THR A CA 1
ATOM 796 C C . THR A 1 101 ? -3.735 2.762 -7.075 1.00 93.62 101 THR A C 1
ATOM 798 O O . THR A 1 101 ? -3.412 2.610 -8.256 1.00 93.62 101 THR A O 1
ATOM 801 N N . THR A 1 102 ? -3.036 2.197 -6.087 1.00 91.94 102 THR A N 1
ATOM 802 C CA . THR A 1 102 ? -1.835 1.381 -6.334 1.00 91.94 102 THR A CA 1
ATOM 803 C C . THR A 1 102 ? -2.151 0.075 -7.065 1.00 91.94 102 THR A C 1
ATOM 805 O O . THR A 1 102 ? -1.396 -0.326 -7.953 1.00 91.94 102 THR A O 1
ATOM 808 N N . MET A 1 103 ? -3.286 -0.568 -6.765 1.00 92.69 103 MET A N 1
ATOM 809 C CA . MET A 1 103 ? -3.784 -1.725 -7.514 1.00 92.69 103 MET A CA 1
ATOM 810 C C . MET A 1 103 ? -4.072 -1.361 -8.973 1.00 92.69 103 MET A C 1
ATOM 812 O O . MET A 1 103 ? -3.697 -2.118 -9.867 1.00 92.69 103 MET A O 1
ATOM 816 N N . MET A 1 104 ? -4.716 -0.218 -9.234 1.00 93.56 104 MET A N 1
ATOM 817 C CA . MET A 1 104 ? -4.999 0.248 -10.596 1.00 93.56 104 MET A CA 1
ATOM 818 C C . MET A 1 104 ? -3.711 0.475 -11.391 1.00 93.56 104 MET A C 1
ATOM 820 O O . MET A 1 104 ? -3.615 -0.000 -12.524 1.00 93.56 104 MET A O 1
ATOM 824 N N . GLY A 1 105 ? -2.707 1.121 -10.789 1.00 89.56 105 GL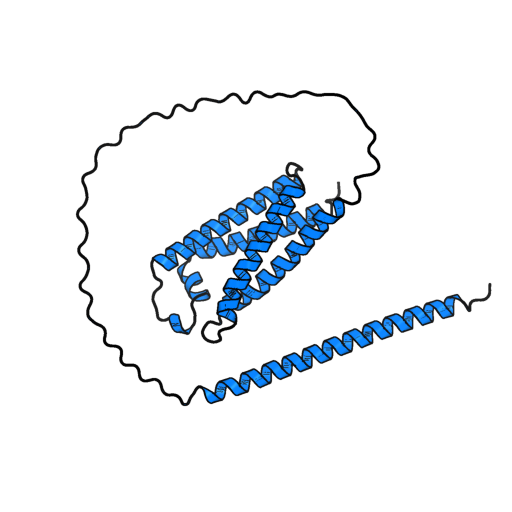Y A N 1
ATOM 825 C CA . GLY A 1 105 ? -1.388 1.295 -11.403 1.00 89.56 105 GLY A CA 1
ATOM 826 C C . GLY A 1 105 ? -0.722 -0.046 -11.721 1.00 89.56 105 GLY A C 1
ATOM 827 O O . GLY A 1 105 ? -0.352 -0.304 -12.865 1.00 89.56 105 GLY A O 1
ATOM 828 N N . ALA A 1 106 ? -0.670 -0.966 -10.752 1.00 89.25 106 ALA A N 1
ATOM 829 C CA . ALA A 1 106 ? -0.113 -2.302 -10.970 1.00 89.25 106 ALA A CA 1
ATOM 830 C C . ALA A 1 106 ? -0.874 -3.079 -12.059 1.00 89.25 106 ALA A C 1
ATOM 832 O O . ALA A 1 106 ? -0.263 -3.763 -12.880 1.00 89.25 106 ALA A O 1
ATOM 833 N N . TYR A 1 107 ? -2.202 -2.943 -12.119 1.00 91.12 107 TYR A N 1
ATOM 834 C CA . TYR A 1 107 ? -3.040 -3.621 -13.105 1.00 91.12 107 TYR A CA 1
ATOM 835 C C . TYR A 1 107 ? -2.765 -3.154 -14.542 1.00 91.12 107 TYR A C 1
ATOM 837 O O . TYR A 1 107 ? -2.775 -3.968 -15.472 1.00 91.12 107 TYR A O 1
ATOM 845 N N . GLN A 1 108 ? -2.486 -1.860 -14.737 1.00 89.25 108 GLN A N 1
ATOM 846 C CA . GLN A 1 108 ? -2.145 -1.304 -16.050 1.00 89.25 108 GLN A CA 1
ATOM 847 C C . GLN A 1 108 ? -0.889 -1.953 -16.646 1.00 89.25 108 GLN A C 1
ATOM 849 O O . GLN A 1 108 ? -0.878 -2.229 -17.847 1.00 89.25 108 GLN A O 1
ATOM 854 N N . HIS A 1 109 ? 0.104 -2.273 -15.813 1.00 84.75 109 HIS A N 1
ATOM 855 C CA . HIS A 1 109 ? 1.299 -3.016 -16.220 1.00 84.75 109 HIS A CA 1
ATOM 856 C C . HIS A 1 109 ? 1.048 -4.529 -16.282 1.00 84.75 109 HIS A C 1
ATOM 858 O O . HIS A 1 109 ? 1.448 -5.190 -17.236 1.00 84.75 109 HIS A O 1
ATOM 864 N N . TYR A 1 110 ? 0.309 -5.080 -15.317 1.00 86.25 110 TYR A N 1
ATOM 865 C CA . TYR A 1 110 ? -0.002 -6.507 -15.217 1.00 86.25 110 TYR A CA 1
ATOM 866 C C . TYR A 1 110 ? -0.713 -7.070 -16.455 1.00 86.25 110 TYR A C 1
ATOM 868 O O . TYR A 1 110 ? -0.423 -8.187 -16.884 1.00 86.25 110 TYR A O 1
ATOM 876 N N . LYS A 1 111 ? -1.658 -6.316 -17.036 1.00 89.00 111 LYS A N 1
ATOM 877 C CA . LYS A 1 111 ? -2.440 -6.764 -18.203 1.00 89.00 111 LYS A CA 1
ATOM 878 C C . LYS A 1 111 ? -1.603 -6.885 -19.483 1.00 89.00 111 LYS A C 1
ATOM 880 O O . LYS A 1 111 ? -2.040 -7.529 -20.435 1.00 89.00 111 LYS A O 1
ATOM 885 N N . LEU A 1 112 ? -0.439 -6.236 -19.533 1.00 87.31 112 LEU A N 1
ATOM 886 C CA . LEU A 1 112 ? 0.466 -6.243 -20.672 1.00 87.31 112 LEU A CA 1
ATOM 887 C C . LEU A 1 112 ? 1.500 -7.344 -20.461 1.00 87.31 112 LEU A C 1
ATOM 889 O O . LEU A 1 112 ? 2.380 -7.239 -19.615 1.00 87.31 112 LEU A O 1
ATOM 893 N N . ASP A 1 113 ? 1.458 -8.393 -21.277 1.00 82.12 113 ASP A N 1
ATOM 894 C CA . ASP A 1 113 ? 2.402 -9.503 -21.123 1.00 82.12 113 ASP A CA 1
ATOM 895 C C . ASP A 1 113 ? 3.875 -9.128 -21.340 1.00 82.12 113 ASP A C 1
ATOM 897 O O . ASP A 1 113 ? 4.755 -9.878 -20.930 1.00 82.12 113 ASP A O 1
ATOM 901 N N . SER A 1 114 ? 4.154 -8.003 -22.001 1.00 84.00 114 SER A N 1
ATOM 902 C CA . SER A 1 114 ? 5.508 -7.453 -22.135 1.00 84.00 114 SER A CA 1
ATOM 903 C C . SER A 1 114 ? 5.990 -6.712 -20.884 1.00 84.00 114 SER A C 1
ATOM 905 O O . SER A 1 114 ? 7.176 -6.426 -20.799 1.00 84.00 114 SER A O 1
ATOM 907 N N . HIS A 1 115 ? 5.089 -6.395 -19.949 1.00 82.44 115 HIS A N 1
ATOM 908 C CA . HIS A 1 115 ? 5.340 -5.624 -18.724 1.00 82.44 115 HIS A CA 1
ATOM 909 C C . HIS A 1 115 ? 5.040 -6.439 -17.456 1.00 82.44 115 HIS A C 1
ATOM 911 O O . HIS A 1 115 ? 5.099 -5.921 -16.343 1.00 82.44 115 HIS A O 1
ATOM 917 N N . TYR A 1 116 ? 4.711 -7.724 -17.610 1.00 85.44 116 TYR A N 1
ATOM 918 C CA . TYR A 1 116 ? 4.402 -8.597 -16.491 1.00 85.44 116 TYR A CA 1
ATOM 919 C C . TYR A 1 116 ? 5.661 -8.904 -15.672 1.00 85.44 116 TYR A C 1
ATOM 921 O O . TYR A 1 116 ? 6.618 -9.486 -16.186 1.00 85.44 116 TYR A O 1
ATOM 929 N N . THR A 1 117 ? 5.611 -8.600 -14.376 1.00 86.62 117 THR A N 1
ATOM 930 C CA . THR A 1 117 ? 6.596 -9.037 -13.381 1.00 86.62 117 THR A CA 1
ATOM 931 C C . THR A 1 117 ? 5.887 -9.624 -12.161 1.00 86.62 117 THR A C 1
ATOM 933 O O . THR A 1 117 ? 4.706 -9.355 -11.909 1.00 86.62 117 THR A O 1
ATOM 936 N N . THR A 1 118 ? 6.600 -10.431 -11.370 1.00 88.00 118 THR A N 1
ATOM 937 C CA . THR A 1 118 ? 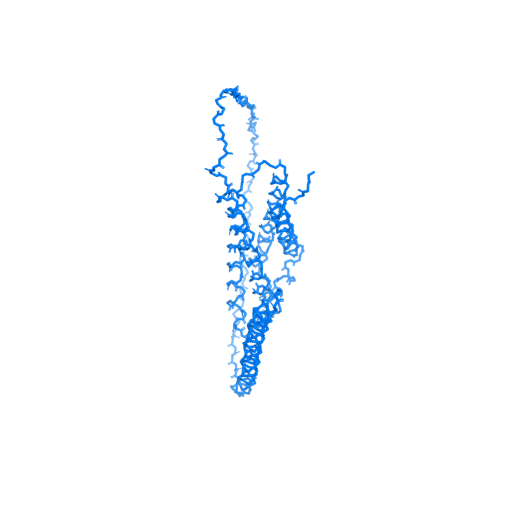6.070 -10.972 -10.106 1.00 88.00 118 THR A CA 1
ATOM 938 C C . THR A 1 118 ? 5.647 -9.849 -9.156 1.00 88.00 118 THR A C 1
ATOM 940 O O . THR A 1 118 ? 4.613 -9.962 -8.503 1.00 88.00 118 THR A O 1
ATOM 943 N N . ALA A 1 119 ? 6.379 -8.730 -9.137 1.00 87.06 119 ALA A N 1
ATOM 944 C CA . ALA A 1 119 ? 6.039 -7.566 -8.323 1.00 87.06 119 ALA A CA 1
ATOM 945 C C . ALA A 1 119 ? 4.695 -6.938 -8.722 1.00 87.06 119 ALA A C 1
ATOM 947 O O . ALA A 1 119 ? 3.913 -6.578 -7.845 1.00 87.06 119 ALA A O 1
ATOM 948 N N . MET A 1 120 ? 4.369 -6.886 -10.020 1.00 87.75 120 MET A N 1
ATOM 949 C CA . MET A 1 120 ? 3.059 -6.410 -10.486 1.00 87.75 120 MET A CA 1
ATOM 950 C C . MET A 1 120 ? 1.923 -7.344 -10.066 1.00 87.75 120 MET A C 1
ATOM 952 O O . MET A 1 120 ? 0.866 -6.876 -9.648 1.00 87.75 120 MET A O 1
ATOM 956 N N . TRP A 1 121 ? 2.132 -8.665 -10.123 1.00 90.81 121 TRP A N 1
ATOM 957 C CA . TRP A 1 121 ? 1.146 -9.636 -9.630 1.00 90.81 121 TRP A CA 1
ATOM 958 C C . TRP A 1 121 ? 0.869 -9.429 -8.136 1.00 90.81 121 TRP A C 1
ATOM 960 O O . TRP A 1 121 ? -0.292 -9.321 -7.738 1.00 90.81 121 TRP A O 1
ATOM 970 N N . ILE A 1 122 ? 1.928 -9.303 -7.327 1.00 90.38 122 ILE A N 1
ATOM 971 C CA . ILE A 1 122 ? 1.818 -9.024 -5.887 1.00 90.38 122 ILE A CA 1
ATOM 972 C C . ILE A 1 122 ? 1.079 -7.697 -5.676 1.00 90.38 122 ILE A C 1
ATOM 974 O O . ILE A 1 122 ? 0.137 -7.636 -4.890 1.00 90.38 122 ILE A O 1
ATOM 978 N N . GLY A 1 123 ? 1.448 -6.659 -6.430 1.00 87.38 123 GLY A N 1
ATOM 979 C CA . GLY A 1 123 ? 0.829 -5.338 -6.369 1.00 87.38 123 GLY A CA 1
ATOM 980 C C . GLY A 1 123 ? -0.669 -5.336 -6.676 1.00 87.38 123 GLY A C 1
ATOM 981 O O . GLY A 1 123 ? -1.398 -4.543 -6.093 1.00 87.38 123 GLY A O 1
ATOM 982 N N . VAL A 1 124 ? -1.171 -6.228 -7.530 1.00 91.56 124 VAL A N 1
ATOM 983 C CA . VAL A 1 124 ? -2.617 -6.333 -7.780 1.00 91.56 124 VAL A CA 1
ATOM 984 C C . VAL A 1 124 ? -3.315 -7.088 -6.648 1.00 91.56 124 VAL A C 1
ATOM 986 O O . VAL A 1 124 ? -4.258 -6.579 -6.045 1.00 91.56 124 VAL A O 1
ATOM 989 N N . TRP A 1 125 ? -2.861 -8.305 -6.340 1.00 93.19 125 TRP A N 1
ATOM 990 C CA . TRP A 1 125 ? -3.609 -9.206 -5.458 1.00 93.19 125 TRP A CA 1
ATOM 991 C C . TRP A 1 125 ? -3.481 -8.860 -3.976 1.00 93.19 125 TRP A C 1
ATOM 993 O O . TRP A 1 125 ? -4.466 -8.983 -3.248 1.00 93.19 125 TRP A O 1
ATOM 1003 N N . VAL A 1 126 ? -2.313 -8.390 -3.525 1.00 92.62 126 VAL A N 1
ATOM 1004 C CA . VAL A 1 126 ? -2.136 -7.957 -2.131 1.00 92.62 126 VAL A CA 1
ATOM 1005 C C . VAL A 1 126 ? -2.940 -6.691 -1.864 1.00 92.62 126 VAL A C 1
ATOM 1007 O O . VAL A 1 126 ? -3.640 -6.627 -0.859 1.00 92.62 126 VAL A O 1
ATOM 1010 N N . ASN A 1 127 ? -2.929 -5.716 -2.778 1.00 92.94 127 ASN A N 1
ATOM 1011 C CA . ASN A 1 127 ? -3.738 -4.511 -2.597 1.00 92.94 127 ASN A CA 1
ATOM 1012 C C . ASN A 1 127 ? -5.241 -4.811 -2.655 1.00 92.94 127 ASN A C 1
ATOM 1014 O O . ASN A 1 127 ? -5.977 -4.288 -1.827 1.00 92.94 127 ASN A O 1
ATOM 1018 N N . LEU A 1 128 ? -5.698 -5.714 -3.533 1.00 94.94 128 LEU A N 1
ATOM 1019 C CA . LEU A 1 128 ? -7.094 -6.165 -3.522 1.00 94.94 128 LEU A CA 1
ATOM 1020 C C . LEU A 1 128 ? -7.483 -6.774 -2.167 1.00 94.94 128 LEU A C 1
ATOM 1022 O O . LEU A 1 128 ? -8.547 -6.471 -1.629 1.00 94.94 128 LEU A O 1
ATOM 1026 N N . PHE A 1 129 ? -6.620 -7.624 -1.607 1.00 93.88 129 PHE A N 1
ATOM 1027 C CA . PHE A 1 129 ? -6.836 -8.203 -0.285 1.00 93.88 129 PHE A CA 1
ATOM 1028 C C . PHE A 1 129 ? -6.911 -7.119 0.802 1.00 93.88 129 PHE A C 1
ATOM 1030 O O . PHE A 1 129 ? -7.868 -7.106 1.574 1.00 93.88 129 PHE A O 1
ATOM 1037 N N . LEU A 1 130 ? -5.970 -6.170 0.827 1.00 92.81 130 LEU A N 1
ATOM 1038 C CA . LEU A 1 130 ? -5.940 -5.082 1.813 1.00 92.81 130 LEU A CA 1
ATOM 1039 C C . LEU A 1 130 ? -7.146 -4.136 1.692 1.00 92.81 130 LEU A C 1
ATOM 1041 O O . LEU A 1 130 ? -7.680 -3.700 2.711 1.00 92.81 130 LEU A O 1
ATOM 1045 N N . THR A 1 131 ? -7.635 -3.879 0.475 1.00 93.75 131 THR A N 1
ATOM 1046 C CA . THR A 1 131 ? -8.895 -3.161 0.228 1.00 93.75 131 THR A CA 1
ATOM 1047 C C . THR A 1 131 ? -10.082 -3.890 0.857 1.00 93.75 131 THR A C 1
ATOM 1049 O O . THR A 1 131 ? -10.894 -3.263 1.534 1.00 93.75 131 THR A O 1
ATOM 1052 N N . VAL A 1 132 ? -10.183 -5.212 0.676 1.00 94.56 132 VAL A N 1
ATOM 1053 C CA . VAL A 1 132 ? -11.275 -6.016 1.254 1.00 94.56 132 VAL A CA 1
ATOM 1054 C C . VAL A 1 132 ? -11.201 -6.032 2.781 1.00 94.56 132 VAL A C 1
ATOM 1056 O O . VAL A 1 132 ? -12.223 -5.831 3.435 1.00 94.56 132 VAL A O 1
ATOM 1059 N N . VAL A 1 133 ? -10.012 -6.221 3.361 1.00 93.50 133 VAL A N 1
ATOM 1060 C CA . VAL A 1 133 ? -9.829 -6.175 4.821 1.00 93.50 133 VAL A CA 1
ATOM 1061 C C . VAL A 1 133 ? -10.178 -4.788 5.366 1.00 93.50 133 VAL A C 1
ATOM 1063 O O . VAL A 1 133 ? -10.905 -4.692 6.350 1.00 93.50 133 VAL A O 1
ATOM 1066 N N . GLY A 1 134 ? -9.740 -3.714 4.705 1.00 90.94 134 GLY A N 1
ATOM 1067 C CA . GLY A 1 134 ? -10.089 -2.349 5.098 1.00 90.94 134 GLY A CA 1
ATOM 1068 C C . GLY A 1 134 ? -11.598 -2.104 5.067 1.00 90.94 134 GLY A C 1
ATOM 1069 O O . GLY A 1 134 ? -12.145 -1.534 6.007 1.00 90.94 134 GLY A O 1
ATOM 1070 N N . ALA A 1 135 ? -12.297 -2.588 4.038 1.00 92.94 135 ALA A N 1
ATOM 1071 C CA . ALA A 1 135 ? -13.752 -2.467 3.951 1.00 92.94 135 ALA A CA 1
ATOM 1072 C C . ALA A 1 135 ? -14.473 -3.190 5.105 1.00 92.94 135 ALA A C 1
ATOM 1074 O O . ALA A 1 135 ? -15.455 -2.667 5.631 1.00 92.94 135 ALA A O 1
ATOM 1075 N N . ILE A 1 136 ? -13.966 -4.352 5.538 1.00 91.44 136 ILE A N 1
ATOM 1076 C CA . ILE A 1 136 ? -14.483 -5.068 6.716 1.00 91.44 136 ILE A CA 1
ATOM 1077 C C . ILE A 1 136 ? -14.290 -4.225 7.982 1.00 91.44 136 ILE A C 1
ATOM 1079 O O . ILE A 1 136 ? -15.237 -4.064 8.746 1.00 91.44 136 ILE A O 1
ATOM 1083 N N . VAL A 1 137 ? -13.105 -3.636 8.172 1.00 91.25 137 VAL A N 1
ATOM 1084 C CA . VAL A 1 137 ? -12.803 -2.766 9.324 1.00 91.25 137 VAL A CA 1
ATOM 1085 C C . VAL A 1 137 ? -13.710 -1.533 9.339 1.00 91.25 137 VAL A C 1
ATOM 1087 O O . VAL A 1 137 ? -14.271 -1.200 10.376 1.00 91.25 137 VAL A O 1
ATOM 1090 N N . VAL A 1 138 ? -13.927 -0.874 8.197 1.00 91.44 138 VAL A N 1
ATOM 1091 C CA . VAL A 1 138 ? -14.854 0.270 8.105 1.00 91.44 138 VAL A CA 1
ATOM 1092 C C . VAL A 1 138 ? -16.292 -0.143 8.427 1.00 91.44 138 VAL A C 1
ATOM 1094 O O . VAL A 1 138 ? -16.999 0.611 9.100 1.00 91.44 138 VAL A O 1
ATOM 1097 N N . GLY A 1 139 ? -16.722 -1.318 7.957 1.00 88.19 139 GLY A N 1
ATOM 1098 C CA . GLY A 1 139 ? -18.047 -1.873 8.233 1.00 88.19 139 GLY A CA 1
ATOM 1099 C C . GLY A 1 139 ? -18.263 -2.157 9.718 1.00 88.19 139 GLY A C 1
ATOM 1100 O O . GLY A 1 139 ? -19.276 -1.740 10.278 1.00 88.19 139 GLY A O 1
ATOM 1101 N N . ASP A 1 140 ? -17.280 -2.770 10.375 1.00 86.31 140 ASP A N 1
ATOM 1102 C CA . ASP A 1 140 ? -17.295 -3.027 11.819 1.00 86.31 140 ASP A CA 1
ATOM 1103 C C . ASP A 1 140 ? -17.288 -1.713 12.618 1.00 86.31 140 ASP A C 1
ATOM 1105 O O . ASP A 1 140 ? -18.125 -1.486 13.491 1.00 86.31 140 ASP A O 1
ATOM 1109 N N . LEU A 1 141 ? -16.473 -0.735 12.204 1.00 82.69 141 LEU A N 1
ATOM 1110 C CA . LEU A 1 141 ? -16.520 0.631 12.729 1.00 82.69 141 LEU A CA 1
ATOM 1111 C C . LEU A 1 141 ? -17.841 1.370 12.397 1.00 82.69 141 LEU A C 1
ATOM 1113 O O . LEU A 1 141 ? -18.074 2.461 12.909 1.00 82.69 141 LEU A O 1
ATOM 1117 N N . GLY A 1 142 ? -18.714 0.837 11.543 1.00 73.00 142 GLY A N 1
ATOM 1118 C CA . GLY A 1 142 ? -20.042 1.385 11.243 1.00 73.00 142 GLY A CA 1
ATOM 1119 C C . GLY A 1 142 ? -21.163 0.825 12.110 1.00 73.00 142 GLY A C 1
ATOM 1120 O O . GLY A 1 142 ? -22.075 1.567 12.460 1.00 73.00 142 GLY A O 1
ATOM 1121 N N . GLN A 1 143 ? -21.082 -0.445 12.499 1.00 65.62 143 GLN A N 1
ATOM 1122 C CA . GLN A 1 143 ? -22.169 -1.128 13.208 1.00 65.62 143 GLN A CA 1
ATOM 1123 C C . GLN A 1 143 ? -22.387 -0.640 14.646 1.00 65.62 143 GLN A C 1
ATOM 1125 O O . GLN A 1 143 ? -23.477 -0.806 15.175 1.00 65.62 143 GLN A O 1
ATOM 1130 N N . GLY A 1 144 ? -21.410 0.042 15.251 1.00 51.75 144 GLY A N 1
ATOM 1131 C CA . GLY A 1 144 ? -21.587 0.663 16.569 1.00 51.75 144 GLY A CA 1
ATOM 1132 C C . GLY A 1 144 ? -22.380 1.974 16.576 1.00 51.75 144 GLY A C 1
ATOM 1133 O O . GLY A 1 144 ? -22.591 2.518 17.647 1.00 51.75 144 GLY A O 1
ATOM 1134 N N . VAL A 1 145 ? -22.804 2.494 15.417 1.00 49.56 145 VAL A N 1
ATOM 1135 C CA . VAL A 1 145 ? -23.625 3.722 15.329 1.00 49.56 145 VAL A CA 1
ATOM 1136 C C . VAL A 1 145 ? -25.124 3.419 15.489 1.00 49.56 145 VAL A C 1
ATOM 1138 O O . VAL A 1 145 ? -25.903 4.315 15.773 1.00 49.56 145 VAL A O 1
ATOM 1141 N N . GLY A 1 146 ? -25.544 2.156 15.344 1.00 41.94 146 GLY A N 1
ATOM 1142 C CA . GLY A 1 146 ? -26.959 1.759 15.402 1.00 41.94 146 GLY A CA 1
ATOM 1143 C C . GLY A 1 146 ? -27.449 1.241 16.757 1.00 41.94 146 GLY A C 1
ATOM 1144 O O . GLY A 1 146 ? -28.518 0.643 16.798 1.00 41.94 146 GLY A O 1
ATOM 1145 N N . GLN A 1 147 ? -26.669 1.383 17.832 1.00 38.97 147 GLN A N 1
ATOM 1146 C CA . GLN A 1 147 ? -27.001 0.802 19.143 1.00 38.97 147 GLN A CA 1
ATOM 1147 C C . GLN A 1 147 ? -26.745 1.745 20.327 1.00 38.97 147 GLN A C 1
ATOM 1149 O O . GLN A 1 147 ? -26.716 1.299 21.466 1.00 38.97 147 GLN A O 1
ATOM 1154 N N . GLN A 1 148 ? -26.547 3.036 20.057 1.00 39.34 148 GLN A N 1
ATOM 1155 C CA . GLN A 1 148 ? -26.240 4.049 21.068 1.00 39.34 148 GLN A CA 1
ATOM 1156 C C . GLN A 1 148 ? -27.107 5.299 20.842 1.00 39.34 148 GLN A C 1
ATOM 1158 O O . GLN A 1 148 ? -26.599 6.408 20.714 1.00 39.34 148 GLN A O 1
ATOM 1163 N N . SER A 1 149 ? -28.417 5.096 20.681 1.00 40.38 149 SER A N 1
ATOM 1164 C CA . SER A 1 149 ? -29.398 6.188 20.572 1.00 40.38 149 SER A CA 1
ATOM 1165 C C . SER A 1 149 ? -30.644 5.996 21.437 1.00 40.38 149 SER A C 1
ATOM 1167 O O . SER A 1 149 ? -31.576 6.779 21.320 1.00 40.38 149 SER A O 1
ATOM 1169 N N . GLU A 1 150 ? -30.679 4.984 22.298 1.00 44.91 150 GLU A N 1
ATOM 1170 C CA . GLU A 1 150 ? -31.733 4.804 23.296 1.00 44.91 150 GLU A CA 1
ATOM 1171 C C . GLU A 1 150 ? -31.017 4.301 24.556 1.00 44.91 150 GLU A C 1
ATOM 1173 O O . GLU A 1 150 ? -30.215 3.378 24.454 1.00 44.91 150 GLU A O 1
ATOM 1178 N N . ASP A 1 151 ? -31.249 4.947 25.697 1.00 41.25 151 ASP A N 1
ATOM 1179 C CA . ASP A 1 151 ? -30.637 4.701 27.015 1.00 41.25 151 ASP A CA 1
ATOM 1180 C C . ASP A 1 151 ? -29.324 5.451 27.329 1.00 41.25 151 ASP A C 1
ATOM 1182 O O . ASP A 1 151 ? -28.305 4.851 27.665 1.00 41.25 151 ASP A O 1
ATOM 1186 N N . GLU A 1 152 ? -29.370 6.787 27.352 1.00 42.22 152 GLU A N 1
ATOM 1187 C CA . GLU A 1 152 ? -28.677 7.522 28.422 1.00 42.22 152 GLU A CA 1
ATOM 1188 C C . GLU A 1 152 ? -29.548 8.710 28.887 1.00 42.22 152 GLU A C 1
ATOM 1190 O O . GLU A 1 152 ? -29.958 9.514 28.047 1.00 42.22 152 GLU A O 1
ATOM 1195 N N . PRO A 1 153 ? -29.923 8.778 30.181 1.00 43.00 153 PRO A N 1
ATOM 1196 C CA . PRO A 1 153 ? -30.713 9.872 30.733 1.00 43.00 153 PRO A CA 1
ATOM 1197 C C . PRO A 1 153 ? -29.871 11.141 30.879 1.00 43.00 153 PRO A C 1
ATOM 1199 O O . PRO A 1 153 ? -28.706 11.073 31.266 1.00 43.00 153 PRO A O 1
ATOM 1202 N N . ASP A 1 154 ? -30.508 12.284 30.616 1.00 45.19 154 ASP A N 1
ATOM 1203 C CA . ASP A 1 154 ? -29.994 13.621 30.901 1.00 45.19 154 ASP A CA 1
ATOM 1204 C C . ASP A 1 154 ? -29.414 13.691 32.321 1.00 45.19 154 ASP A C 1
ATOM 1206 O O . ASP A 1 154 ? -30.138 13.659 33.319 1.0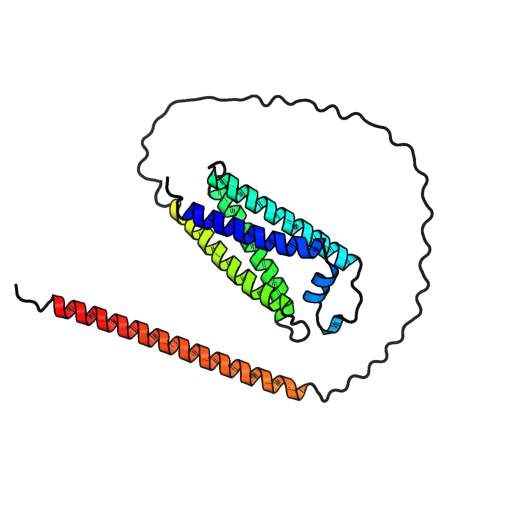0 45.19 154 ASP A O 1
ATOM 1210 N N . THR A 1 155 ? -28.095 13.830 32.406 1.00 49.25 155 THR A N 1
ATOM 1211 C CA . THR A 1 155 ? -27.466 14.536 33.516 1.00 49.25 155 THR A CA 1
ATOM 1212 C C . THR A 1 155 ? -26.791 15.764 32.943 1.00 49.25 155 THR A C 1
ATOM 1214 O O . THR A 1 155 ? -25.720 15.692 32.337 1.00 49.25 155 THR A O 1
ATOM 1217 N N . ASP A 1 156 ? -27.488 16.880 33.129 1.00 44.09 156 ASP A N 1
ATOM 1218 C CA . ASP A 1 156 ? -26.915 18.210 33.201 1.00 44.09 156 ASP A CA 1
ATOM 1219 C C . ASP A 1 156 ? -25.709 18.250 34.154 1.00 44.09 156 ASP A C 1
ATOM 1221 O O . ASP A 1 156 ? -25.541 17.394 35.023 1.00 44.09 156 ASP A O 1
ATOM 1225 N N . GLU A 1 157 ? -24.963 19.346 34.015 1.00 44.69 157 GLU A N 1
ATOM 1226 C CA . GLU A 1 157 ? -24.081 19.954 35.018 1.00 44.69 157 GLU A CA 1
ATOM 1227 C C . GLU A 1 157 ? -22.581 19.909 34.674 1.00 44.69 157 GLU A C 1
ATOM 1229 O O . GLU A 1 157 ? -21.838 18.970 34.939 1.00 44.69 157 GLU A O 1
ATOM 1234 N N . SER A 1 158 ? -22.189 21.008 34.016 1.00 48.75 158 SER A N 1
ATOM 1235 C CA . SER A 1 158 ? -20.970 21.793 34.232 1.00 48.75 158 SER A CA 1
ATOM 1236 C C . SER A 1 158 ? -19.683 21.052 34.595 1.00 48.75 158 SER A C 1
ATOM 1238 O O . SER A 1 158 ? -19.504 20.624 35.725 1.00 48.75 158 SER A O 1
ATOM 1240 N N . ASP A 1 159 ? -18.683 21.165 33.717 1.00 39.59 159 ASP A N 1
ATOM 1241 C CA . ASP A 1 159 ? -17.520 21.943 34.134 1.00 39.59 159 ASP A CA 1
ATOM 1242 C C . ASP A 1 159 ? -16.745 22.561 32.969 1.00 39.59 159 ASP A C 1
ATOM 1244 O O . ASP A 1 159 ? -16.306 21.940 32.002 1.00 39.59 159 ASP A O 1
ATOM 1248 N N . ASN A 1 160 ? -16.617 23.869 33.123 1.00 50.00 160 ASN A N 1
ATOM 1249 C CA . ASN A 1 160 ? -15.802 24.813 32.399 1.00 50.00 160 ASN A CA 1
ATOM 1250 C C . ASN A 1 160 ? -14.317 24.490 32.626 1.00 50.00 160 ASN A C 1
ATOM 1252 O O . ASN A 1 160 ? -13.820 24.617 33.742 1.00 50.00 160 ASN A O 1
ATOM 1256 N N . CYS A 1 161 ? -13.578 24.157 31.567 1.00 39.56 161 CYS A N 1
ATOM 1257 C CA . CYS A 1 161 ? -12.126 24.309 31.581 1.00 39.56 161 CYS A CA 1
ATOM 1258 C C . CYS A 1 161 ? -11.652 24.962 30.282 1.00 39.56 161 CYS A C 1
ATOM 1260 O O . CYS A 1 161 ? -11.130 24.330 29.366 1.00 39.56 161 CYS A O 1
ATOM 1262 N N . ASN A 1 162 ? -11.848 26.279 30.227 1.00 42.41 162 ASN A N 1
ATOM 1263 C CA . ASN A 1 162 ? -10.975 27.161 29.470 1.00 42.41 162 ASN A CA 1
ATOM 1264 C C . ASN A 1 162 ? -9.554 27.058 30.045 1.00 42.41 162 ASN A C 1
ATOM 1266 O O . ASN A 1 162 ? -9.242 27.680 31.058 1.00 42.41 162 ASN A O 1
ATOM 1270 N N . THR A 1 163 ? -8.677 26.302 29.392 1.00 46.53 163 THR A N 1
ATOM 1271 C CA . THR A 1 163 ? -7.231 26.471 29.567 1.00 46.53 163 THR A CA 1
ATOM 1272 C C . THR A 1 163 ? -6.730 27.525 28.577 1.00 46.53 163 THR A C 1
ATOM 1274 O O . THR A 1 163 ? -6.851 27.308 27.367 1.00 46.53 163 THR A O 1
ATOM 1277 N N . PRO A 1 164 ? -6.141 28.644 29.031 1.00 40.47 164 PRO A N 1
ATOM 1278 C CA . PRO A 1 164 ? -5.414 29.536 28.144 1.00 40.47 164 PRO A CA 1
ATOM 1279 C C . PRO A 1 164 ? -4.127 28.837 27.696 1.00 40.47 164 PRO A C 1
ATOM 1281 O O . PRO A 1 164 ? -3.250 28.530 28.503 1.00 40.47 164 PRO A O 1
ATOM 1284 N N . VAL A 1 165 ? -4.006 28.574 26.395 1.00 42.94 165 VAL A N 1
ATOM 1285 C CA . VAL A 1 165 ? -2.724 28.204 25.793 1.00 42.94 165 VAL A CA 1
ATOM 1286 C C . VAL A 1 165 ? -1.867 29.466 25.784 1.00 42.94 165 VAL A C 1
ATOM 1288 O O . VAL A 1 165 ? -2.015 30.328 24.919 1.00 42.94 165 VAL A O 1
ATOM 1291 N N . SER A 1 166 ? -0.999 29.587 26.787 1.00 40.56 166 SER A N 1
ATOM 1292 C CA . SER A 1 166 ? 0.108 30.538 26.791 1.00 40.56 166 SER A CA 1
ATOM 1293 C C . SER A 1 166 ? 0.947 30.318 25.537 1.00 40.56 166 SER A C 1
ATOM 1295 O O . SER A 1 166 ? 1.665 29.327 25.414 1.00 40.56 166 SER A O 1
ATOM 1297 N N . ALA A 1 167 ? 0.834 31.253 24.599 1.00 41.66 167 ALA A N 1
ATOM 1298 C CA . ALA A 1 167 ? 1.744 31.391 23.482 1.00 41.66 167 ALA A CA 1
ATOM 1299 C C . ALA A 1 167 ? 3.117 31.801 24.033 1.00 41.66 167 ALA A C 1
ATOM 1301 O O . ALA A 1 167 ? 3.362 32.968 24.337 1.00 41.66 167 ALA A O 1
ATOM 1302 N N . SER A 1 168 ? 4.017 30.834 24.190 1.00 44.50 168 SER A N 1
ATOM 1303 C CA . SER A 1 168 ? 5.440 31.117 24.306 1.00 44.50 168 SER A CA 1
ATOM 1304 C C . SER A 1 168 ? 5.937 31.623 22.952 1.00 44.50 168 SER A C 1
ATOM 1306 O O . SER A 1 168 ? 6.074 30.883 21.979 1.00 44.50 168 SER A O 1
ATOM 1308 N N . HIS A 1 169 ? 6.160 32.932 22.918 1.00 38.88 169 HIS A N 1
ATOM 1309 C CA . HIS A 1 169 ? 6.951 33.656 21.937 1.00 38.88 169 HIS A CA 1
ATOM 1310 C C . HIS A 1 169 ? 8.293 32.927 21.732 1.00 38.88 169 HIS A C 1
ATOM 1312 O O . HIS A 1 169 ? 9.130 32.903 22.632 1.00 38.88 169 HIS A O 1
ATOM 1318 N N . VAL A 1 170 ? 8.495 32.310 20.566 1.00 42.38 170 VAL A N 1
ATOM 1319 C CA . VAL A 1 170 ? 9.826 31.889 20.110 1.00 42.38 170 VAL A CA 1
ATOM 1320 C C . VAL A 1 170 ? 10.365 33.023 19.251 1.00 42.38 170 VAL A C 1
ATOM 1322 O O . VAL A 1 170 ? 9.920 33.253 18.128 1.00 42.38 170 VAL A O 1
ATOM 1325 N N . GLU A 1 171 ? 11.284 33.767 19.848 1.00 43.41 171 GLU A N 1
ATOM 1326 C CA . GLU A 1 171 ? 12.106 34.798 19.231 1.00 43.41 171 GLU A CA 1
ATOM 1327 C C . GLU A 1 171 ? 13.016 34.145 18.178 1.00 43.41 171 GLU A C 1
ATOM 1329 O O . GLU A 1 171 ? 13.972 33.440 18.496 1.00 43.41 171 GLU A O 1
ATOM 1334 N N . LEU A 1 172 ? 12.668 34.316 16.901 1.00 42.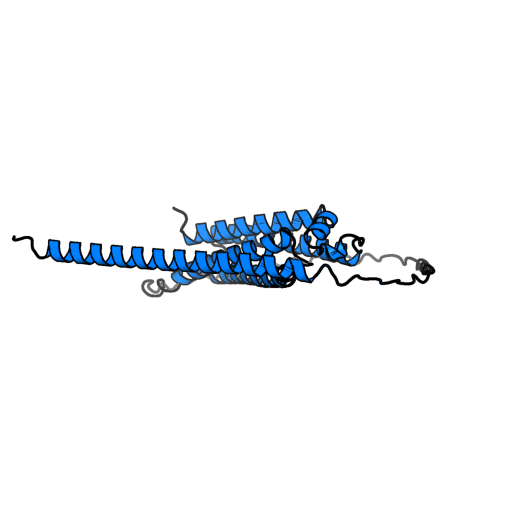09 172 LEU A N 1
ATOM 1335 C CA . LEU A 1 172 ? 13.513 33.932 15.774 1.00 42.09 172 LEU A CA 1
ATOM 1336 C C . LEU A 1 172 ? 14.545 35.040 15.556 1.00 42.09 172 LEU A C 1
ATOM 1338 O O . LEU A 1 172 ? 14.258 36.067 14.942 1.00 42.09 172 LEU A O 1
ATOM 1342 N N . ALA A 1 173 ? 15.748 34.814 16.082 1.00 43.78 173 ALA A N 1
ATOM 1343 C CA . ALA A 1 173 ? 16.928 35.594 15.756 1.00 43.78 173 ALA A CA 1
ATOM 1344 C C . ALA A 1 173 ? 17.210 35.497 14.247 1.00 43.78 173 ALA A C 1
ATOM 1346 O O . ALA A 1 173 ? 17.382 34.414 13.686 1.00 43.78 173 ALA A O 1
ATOM 1347 N N . SER A 1 174 ? 17.237 36.653 13.591 1.00 45.28 174 SER A N 1
ATOM 1348 C CA . SER A 1 174 ? 17.679 36.816 12.214 1.00 45.28 174 SER A CA 1
ATOM 1349 C C . SER A 1 174 ? 19.207 36.739 12.155 1.00 45.28 174 SER A C 1
ATOM 1351 O O . SER A 1 174 ? 19.887 37.738 12.389 1.00 45.28 174 SER A O 1
ATOM 1353 N N . GLU A 1 175 ? 19.760 35.570 11.839 1.00 47.78 175 GLU A N 1
ATOM 1354 C CA . GLU A 1 175 ? 21.153 35.467 11.396 1.00 47.78 175 GLU A CA 1
ATOM 1355 C C . GLU A 1 175 ? 21.249 35.860 9.917 1.00 47.78 175 GLU A C 1
ATOM 1357 O O . GLU A 1 175 ? 20.707 35.205 9.023 1.00 47.78 175 GLU A O 1
ATOM 1362 N N . SER A 1 176 ? 21.942 36.970 9.672 1.00 49.91 176 SER A N 1
ATOM 1363 C CA . SER A 1 176 ? 22.381 37.421 8.359 1.00 49.91 176 SER A CA 1
ATOM 1364 C C . SER A 1 176 ? 23.420 36.449 7.796 1.00 49.91 176 SER A C 1
ATOM 1366 O O . SER A 1 176 ? 24.481 36.223 8.376 1.00 49.91 176 SER A O 1
ATOM 1368 N N . LYS A 1 177 ? 23.115 35.868 6.635 1.00 51.72 177 LYS A N 1
ATOM 1369 C CA . LYS A 1 177 ? 24.031 35.003 5.886 1.00 51.72 177 LYS A CA 1
ATOM 1370 C C . LYS A 1 177 ? 24.827 35.860 4.887 1.00 51.72 177 LYS A C 1
ATOM 1372 O O . LYS A 1 177 ? 24.199 36.665 4.202 1.00 51.72 177 LYS A O 1
ATOM 1377 N N . PRO A 1 178 ? 26.160 35.715 4.790 1.00 54.53 178 PRO A N 1
ATOM 1378 C CA . PRO A 1 178 ? 26.970 36.468 3.838 1.00 54.53 178 PRO A CA 1
ATOM 1379 C C . PRO A 1 178 ? 26.785 35.966 2.400 1.00 54.53 178 PRO A C 1
ATOM 1381 O O . PRO A 1 178 ? 26.597 34.769 2.162 1.00 54.53 178 PRO A O 1
ATOM 1384 N N . ASP A 1 179 ? 26.859 36.914 1.468 1.00 49.53 179 ASP A N 1
ATOM 1385 C CA . ASP A 1 179 ? 26.798 36.726 0.021 1.00 49.53 179 ASP A CA 1
ATOM 1386 C C . ASP A 1 179 ? 27.874 35.743 -0.466 1.00 49.53 179 ASP A C 1
ATOM 1388 O O . ASP A 1 179 ? 29.074 35.982 -0.333 1.00 49.53 179 ASP A O 1
ATOM 1392 N N . LEU A 1 180 ? 27.426 34.624 -1.039 1.00 59.94 180 LEU A N 1
ATOM 1393 C CA . LEU A 1 180 ? 28.263 33.663 -1.753 1.00 59.94 180 LEU A CA 1
ATOM 1394 C C . LEU A 1 180 ? 28.161 33.941 -3.255 1.00 59.94 180 LEU A C 1
ATOM 1396 O O . LEU A 1 180 ? 27.066 33.951 -3.822 1.00 59.94 180 LEU A O 1
ATOM 1400 N N . GLU A 1 181 ? 29.321 34.171 -3.871 1.00 65.81 181 GLU A N 1
ATOM 1401 C CA . GLU A 1 181 ? 29.513 34.352 -5.311 1.00 65.81 181 GLU A CA 1
ATOM 1402 C C . GLU A 1 181 ? 28.874 33.227 -6.149 1.00 65.81 181 GLU A C 1
ATOM 1404 O O . GLU A 1 181 ? 28.858 32.062 -5.738 1.00 65.81 181 GLU A O 1
ATOM 1409 N N . PRO A 1 182 ? 28.379 33.540 -7.361 1.00 58.38 182 PRO A N 1
ATOM 1410 C CA . PRO A 1 182 ? 27.807 32.547 -8.257 1.00 58.38 182 PRO A CA 1
ATOM 1411 C C . PRO A 1 182 ? 28.891 31.667 -8.900 1.00 58.38 182 PRO A C 1
ATOM 1413 O O . PRO A 1 182 ? 29.693 32.127 -9.712 1.00 58.38 182 PRO A O 1
ATOM 1416 N N . GLU A 1 183 ? 28.850 30.369 -8.593 1.00 66.81 183 GLU A N 1
ATOM 1417 C CA . GLU A 1 183 ? 29.628 29.335 -9.284 1.00 66.81 183 GLU A CA 1
ATOM 1418 C C . GLU A 1 183 ? 29.320 29.286 -10.802 1.00 66.81 183 GLU A C 1
ATOM 1420 O O . GLU A 1 183 ? 28.163 29.432 -11.224 1.00 66.81 183 GLU A O 1
ATOM 1425 N N . PRO A 1 184 ? 30.335 29.044 -11.655 1.00 64.00 184 PRO A N 1
ATOM 1426 C CA . PRO A 1 184 ? 30.178 29.004 -13.104 1.00 64.00 184 PRO A CA 1
ATOM 1427 C C . PRO A 1 184 ? 29.430 27.747 -13.578 1.00 64.00 184 PRO A C 1
ATOM 1429 O O . PRO A 1 184 ? 29.737 26.616 -13.209 1.00 64.00 184 PRO A O 1
ATOM 1432 N N . LYS A 1 185 ? 28.454 27.954 -14.471 1.00 59.31 185 LYS A N 1
ATOM 1433 C CA . LYS A 1 185 ? 27.629 26.894 -15.072 1.00 59.31 185 LYS A CA 1
ATOM 1434 C C . LYS A 1 185 ? 28.479 25.869 -15.851 1.00 59.31 185 LYS A C 1
ATOM 1436 O O . LYS A 1 185 ? 29.291 26.279 -16.685 1.00 59.31 185 LYS A O 1
ATOM 1441 N N . PRO A 1 186 ? 28.239 24.553 -15.690 1.00 57.28 186 PRO A N 1
ATOM 1442 C CA . PRO A 1 186 ? 28.893 23.529 -16.500 1.00 57.28 186 PRO A CA 1
ATOM 1443 C C . PRO A 1 186 ? 28.382 23.544 -17.950 1.00 57.28 186 PRO A C 1
ATOM 1445 O O . PRO A 1 186 ? 27.184 23.687 -18.208 1.00 57.28 186 PRO A O 1
ATOM 1448 N N . LYS A 1 187 ? 29.309 23.391 -18.906 1.00 59.56 187 LYS A N 1
ATOM 1449 C CA . LYS A 1 187 ? 29.008 23.252 -20.340 1.00 59.56 187 LYS A CA 1
ATOM 1450 C C . LYS A 1 187 ? 28.276 21.928 -20.624 1.00 59.56 187 LYS A C 1
ATOM 1452 O O . LYS A 1 187 ? 28.626 20.913 -20.020 1.00 59.56 187 LYS A O 1
ATOM 1457 N N . PRO A 1 188 ? 27.307 21.909 -21.557 1.00 56.09 188 PRO A N 1
ATOM 1458 C CA . PRO A 1 188 ? 26.652 20.677 -21.986 1.00 56.09 188 PRO A CA 1
ATOM 1459 C C . PRO A 1 188 ? 27.626 19.777 -22.771 1.00 56.09 188 PRO A C 1
ATOM 1461 O O . PRO A 1 188 ? 28.445 20.303 -23.527 1.00 56.09 188 PRO A O 1
ATOM 1464 N N . PRO A 1 189 ? 27.556 18.442 -22.614 1.00 56.69 189 PRO A N 1
ATOM 1465 C CA . PRO A 1 189 ? 28.353 17.514 -23.406 1.00 56.69 189 PRO A CA 1
ATOM 1466 C C . PRO A 1 189 ? 27.787 17.361 -24.825 1.00 56.69 189 PRO A C 1
ATOM 1468 O O . PRO A 1 189 ? 26.574 17.239 -25.016 1.00 56.69 189 PRO A O 1
ATOM 1471 N N . ASP A 1 190 ? 28.687 17.333 -25.808 1.00 58.06 190 ASP A N 1
ATOM 1472 C CA . ASP A 1 190 ? 28.386 17.041 -27.209 1.00 58.06 190 ASP A CA 1
ATOM 1473 C C . ASP A 1 190 ? 27.865 15.605 -27.354 1.00 58.06 190 ASP A C 1
ATOM 1475 O O . ASP A 1 190 ? 28.530 14.635 -26.984 1.00 58.06 190 ASP A O 1
ATOM 1479 N N . ASN A 1 191 ? 26.649 15.467 -27.882 1.00 52.72 191 ASN A N 1
ATOM 1480 C CA . ASN A 1 191 ? 25.962 14.188 -28.022 1.00 52.72 191 ASN A CA 1
ATOM 1481 C C . ASN A 1 191 ? 26.168 13.644 -29.451 1.00 52.72 191 ASN A C 1
ATOM 1483 O O . ASN A 1 191 ? 25.707 14.286 -30.398 1.00 52.72 191 ASN A O 1
ATOM 1487 N N . PRO A 1 192 ? 26.822 12.484 -29.657 1.00 56.34 192 PRO A N 1
ATOM 1488 C CA . PRO A 1 192 ? 26.925 11.888 -30.980 1.00 56.34 192 PRO A CA 1
ATOM 1489 C C . PRO A 1 192 ? 25.608 11.209 -31.381 1.00 56.34 192 PRO A C 1
ATOM 1491 O O . PRO A 1 192 ? 25.005 10.423 -30.649 1.00 56.34 192 PRO A O 1
ATOM 1494 N N . GLU A 1 193 ? 25.176 11.536 -32.590 1.00 46.97 193 GLU A N 1
ATOM 1495 C CA . GLU A 1 193 ? 23.975 11.070 -33.272 1.00 46.97 193 GLU A CA 1
ATOM 1496 C C . GLU A 1 193 ? 23.979 9.534 -33.455 1.00 46.97 193 GLU A C 1
ATOM 1498 O O . GLU A 1 193 ? 24.724 8.979 -34.265 1.00 46.97 193 GLU A O 1
ATOM 1503 N N . PHE A 1 194 ? 23.145 8.817 -32.691 1.00 45.78 194 PHE A N 1
ATOM 1504 C CA . PHE A 1 194 ? 23.043 7.354 -32.756 1.00 45.78 194 PHE A CA 1
ATOM 1505 C C . PHE A 1 194 ? 21.960 6.917 -33.759 1.00 45.78 194 PHE A C 1
ATOM 1507 O O . PHE A 1 194 ? 20.758 6.991 -33.488 1.00 45.78 194 PHE A O 1
ATOM 1514 N N . LYS A 1 195 ? 22.388 6.439 -34.935 1.00 46.81 195 LYS A N 1
ATOM 1515 C CA . LYS A 1 195 ? 21.517 5.867 -35.977 1.00 46.81 195 LYS A CA 1
ATOM 1516 C C . LYS A 1 195 ? 20.861 4.562 -35.499 1.00 46.81 195 LYS A C 1
ATOM 1518 O O . LYS A 1 195 ? 21.539 3.595 -35.165 1.00 46.81 195 LYS A O 1
ATOM 1523 N N . ARG A 1 196 ? 19.523 4.515 -35.517 1.00 41.34 196 ARG A N 1
ATOM 1524 C CA . ARG A 1 196 ? 18.711 3.301 -35.305 1.00 41.34 196 ARG A CA 1
ATOM 1525 C C . ARG A 1 196 ? 18.585 2.503 -36.603 1.00 41.34 196 ARG A C 1
ATOM 1527 O O . ARG A 1 196 ? 17.836 2.903 -37.490 1.00 41.34 196 ARG A O 1
ATOM 1534 N N . GLU A 1 197 ? 19.189 1.323 -36.658 1.00 41.75 197 GLU A N 1
ATOM 1535 C CA . GLU A 1 197 ? 18.731 0.253 -37.549 1.00 41.75 197 GLU A CA 1
ATOM 1536 C C . GLU A 1 197 ? 17.699 -0.612 -36.818 1.00 41.75 197 GLU A C 1
ATOM 1538 O O . GLU A 1 197 ? 17.940 -1.135 -35.732 1.00 41.75 197 GLU A O 1
ATOM 1543 N N . THR A 1 198 ? 16.514 -0.751 -37.411 1.00 43.56 198 THR A N 1
ATOM 1544 C CA . THR A 1 198 ? 15.459 -1.646 -36.928 1.00 43.56 198 THR A CA 1
ATOM 1545 C C . THR A 1 198 ? 15.200 -2.721 -37.972 1.00 43.56 198 THR A C 1
ATOM 1547 O O . THR A 1 198 ? 14.598 -2.466 -39.009 1.00 43.56 198 THR A O 1
ATOM 1550 N N . THR A 1 199 ? 15.597 -3.957 -37.679 1.00 45.28 199 THR A N 1
ATOM 1551 C CA . THR A 1 199 ? 15.091 -5.143 -38.377 1.00 45.28 199 THR A CA 1
ATOM 1552 C C . THR A 1 199 ? 14.386 -6.034 -37.356 1.00 45.28 199 THR A C 1
ATOM 1554 O O . THR A 1 199 ? 14.990 -6.563 -36.428 1.00 45.28 199 THR A O 1
ATOM 1557 N N . SER A 1 200 ? 13.060 -6.173 -37.473 1.00 43.00 200 SER A N 1
ATOM 1558 C CA . SER A 1 200 ? 12.284 -7.100 -36.640 1.00 43.00 200 SER A CA 1
ATOM 1559 C C . SER A 1 200 ? 11.529 -8.101 -37.512 1.00 43.00 200 SER A C 1
ATOM 1561 O O . SER A 1 200 ? 10.799 -7.743 -38.434 1.00 43.00 200 SER A O 1
ATOM 1563 N N . ASN A 1 201 ? 11.759 -9.385 -37.232 1.00 47.28 201 ASN A N 1
ATOM 1564 C CA . ASN A 1 201 ? 11.312 -10.525 -38.026 1.00 47.28 201 ASN A CA 1
ATOM 1565 C C . ASN A 1 201 ? 9.914 -11.015 -37.553 1.00 47.28 201 ASN A C 1
ATOM 1567 O O . ASN A 1 201 ? 9.753 -11.385 -36.386 1.00 47.28 201 ASN A O 1
ATOM 1571 N N . PRO A 1 202 ? 8.876 -11.048 -38.415 1.00 51.41 202 PRO A N 1
ATOM 1572 C CA . PRO A 1 202 ? 7.473 -11.224 -38.006 1.00 51.41 202 PRO A CA 1
ATOM 1573 C C . PRO A 1 202 ? 7.028 -12.663 -37.662 1.00 51.41 202 PRO A C 1
ATOM 1575 O O . PRO A 1 202 ? 5.884 -12.870 -37.243 1.00 51.41 202 PRO A O 1
ATOM 1578 N N . LYS A 1 203 ? 7.883 -13.688 -37.791 1.00 46.28 203 LYS A N 1
ATOM 1579 C CA . LYS A 1 203 ? 7.437 -15.098 -37.723 1.00 46.28 203 LYS A CA 1
ATOM 1580 C C . LYS A 1 203 ? 7.182 -15.671 -36.314 1.00 46.28 203 LYS A C 1
ATOM 1582 O O . LYS A 1 203 ? 6.462 -16.661 -36.201 1.00 46.28 203 LYS A O 1
ATOM 1587 N N . GLN A 1 204 ? 7.643 -15.054 -35.219 1.00 50.25 204 GLN A N 1
ATOM 1588 C CA . GLN A 1 204 ? 7.460 -15.627 -33.864 1.00 50.25 204 GLN A CA 1
ATOM 1589 C C . GLN A 1 204 ? 6.125 -15.296 -33.159 1.00 50.25 204 GLN A C 1
ATOM 1591 O O . GLN A 1 204 ? 5.762 -15.962 -32.183 1.00 50.25 204 GLN A O 1
ATOM 1596 N N . LYS A 1 205 ? 5.342 -14.310 -33.626 1.00 49.78 205 LYS A N 1
ATOM 1597 C CA . LYS A 1 205 ? 4.139 -13.839 -32.899 1.00 49.78 205 LYS A CA 1
ATOM 1598 C C . LYS A 1 205 ? 2.939 -14.800 -32.936 1.00 49.78 205 LYS A C 1
ATOM 1600 O O . LYS A 1 205 ? 2.099 -14.745 -32.038 1.00 49.78 205 LYS A O 1
ATOM 1605 N N . LYS A 1 206 ? 2.842 -15.712 -33.912 1.00 48.12 206 LYS A N 1
ATOM 1606 C CA . LYS A 1 206 ? 1.642 -16.564 -34.082 1.00 48.12 206 LYS A CA 1
ATOM 1607 C C . LYS A 1 206 ? 1.575 -17.772 -33.128 1.00 48.12 206 LYS A C 1
ATOM 1609 O O . LYS A 1 206 ? 0.481 -18.198 -32.775 1.00 48.12 206 LYS A O 1
ATOM 1614 N N . SER A 1 207 ? 2.708 -18.267 -32.618 1.00 50.97 207 SER A N 1
ATOM 1615 C CA . SER A 1 207 ? 2.752 -19.467 -31.755 1.00 50.97 207 SER A CA 1
ATOM 1616 C C . SER A 1 207 ? 2.291 -19.212 -30.305 1.00 50.97 207 SER A C 1
ATOM 1618 O O . SER A 1 207 ? 1.612 -20.042 -29.694 1.00 50.97 207 SER A O 1
ATOM 1620 N N . LYS A 1 208 ? 2.578 -18.029 -29.740 1.00 52.78 208 LYS A N 1
ATOM 1621 C CA . LYS A 1 208 ? 2.300 -17.743 -28.316 1.00 52.78 208 LYS A CA 1
ATOM 1622 C C . LYS A 1 208 ? 0.825 -17.427 -28.014 1.00 52.78 208 LYS A C 1
ATOM 1624 O O . LYS A 1 208 ? 0.372 -17.691 -26.900 1.00 52.78 208 LYS A O 1
ATOM 1629 N N . LYS A 1 209 ? 0.050 -16.940 -28.993 1.00 55.56 209 LYS A N 1
ATOM 1630 C CA . LYS A 1 209 ? -1.373 -16.579 -28.807 1.00 55.56 209 LYS A CA 1
ATOM 1631 C C . LYS A 1 209 ? -2.269 -17.811 -28.575 1.00 55.56 209 LYS A C 1
ATOM 1633 O O . LYS A 1 209 ? -3.188 -17.746 -27.765 1.00 55.56 209 LYS A O 1
ATOM 1638 N N . SER A 1 210 ? -1.932 -18.951 -29.187 1.00 55.31 210 SER A N 1
ATOM 1639 C CA . SER A 1 210 ? -2.666 -20.225 -29.049 1.00 55.31 210 SER A CA 1
ATOM 1640 C C . SER A 1 210 ? -2.532 -20.862 -27.653 1.00 55.31 210 SER A C 1
ATOM 1642 O O . SER A 1 210 ? -3.478 -21.429 -27.108 1.00 55.31 210 SER A O 1
ATOM 1644 N N . LYS A 1 211 ? -1.380 -20.699 -26.986 1.00 63.03 211 LYS A N 1
ATOM 1645 C CA . LYS A 1 211 ? -1.162 -21.281 -25.648 1.00 63.03 211 LYS A CA 1
ATOM 1646 C C . LYS A 1 211 ? -1.930 -20.556 -24.531 1.00 63.03 211 LYS A C 1
ATOM 1648 O O . LYS A 1 211 ? -2.243 -21.172 -23.511 1.00 63.03 211 LYS A O 1
ATOM 1653 N N . ARG A 1 212 ? -2.256 -19.268 -24.698 1.00 65.88 212 ARG A N 1
ATOM 1654 C CA . ARG A 1 212 ? -2.991 -18.483 -23.685 1.00 65.88 212 ARG A CA 1
ATOM 1655 C C . ARG A 1 212 ? -4.489 -18.769 -23.678 1.00 65.88 212 ARG A C 1
ATOM 1657 O O . ARG A 1 212 ? -5.069 -18.895 -22.600 1.00 65.88 212 ARG A O 1
ATOM 1664 N N . THR A 1 213 ? -5.097 -18.963 -24.845 1.00 76.69 213 THR A N 1
ATOM 1665 C CA . THR A 1 213 ? -6.525 -19.305 -24.954 1.00 76.69 213 THR A CA 1
ATOM 1666 C C . THR A 1 213 ? -6.829 -20.664 -24.317 1.00 76.69 213 THR A C 1
ATOM 1668 O O . THR A 1 213 ? -7.823 -20.800 -23.605 1.00 76.69 213 THR A O 1
ATOM 1671 N N . ALA A 1 214 ? -5.923 -21.639 -24.450 1.00 78.19 214 ALA A N 1
ATOM 1672 C CA . ALA A 1 214 ? -6.054 -22.946 -23.804 1.00 78.19 214 ALA A CA 1
ATOM 1673 C C . ALA A 1 214 ? -6.015 -22.872 -22.262 1.00 78.19 214 ALA A C 1
ATOM 1675 O O . ALA A 1 214 ? -6.780 -23.568 -21.588 1.00 78.19 214 ALA A O 1
ATOM 1676 N N . LYS A 1 215 ? -5.158 -22.013 -21.685 1.00 82.19 215 LYS A N 1
ATOM 1677 C CA . LYS A 1 215 ? -5.091 -21.811 -20.225 1.00 82.19 215 LYS A CA 1
ATOM 1678 C C . LYS A 1 215 ? -6.341 -21.111 -19.688 1.00 82.19 215 LYS A C 1
ATOM 1680 O O . LYS A 1 215 ? -6.891 -21.551 -18.680 1.00 82.19 215 LYS A O 1
ATOM 1685 N N . PHE A 1 216 ? -6.831 -20.086 -20.387 1.00 82.38 216 PHE A N 1
ATOM 1686 C CA . PHE A 1 216 ? -8.055 -19.379 -20.004 1.00 82.38 216 PHE A CA 1
ATOM 1687 C C . PHE A 1 216 ? -9.279 -20.306 -20.028 1.00 82.38 216 PHE A C 1
ATOM 1689 O O . PHE A 1 216 ? -10.059 -20.339 -19.077 1.00 82.38 216 PHE A O 1
ATOM 1696 N N . LEU A 1 217 ? -9.399 -21.153 -21.055 1.00 89.38 217 LEU A N 1
ATOM 1697 C CA . LEU A 1 217 ? -10.505 -22.105 -21.160 1.00 89.38 217 LEU A CA 1
ATOM 1698 C C . LEU A 1 217 ? -10.487 -23.162 -20.039 1.00 89.38 217 LEU A C 1
ATOM 1700 O O . LEU A 1 217 ? -11.548 -23.545 -19.539 1.00 89.38 217 LEU A O 1
ATOM 1704 N N . LYS A 1 218 ? -9.298 -23.606 -19.597 1.00 88.94 218 LYS A N 1
ATOM 1705 C CA . LYS A 1 218 ? -9.159 -24.494 -18.427 1.00 88.94 218 LYS A CA 1
ATOM 1706 C C . LYS A 1 218 ? -9.619 -23.814 -17.134 1.00 88.94 218 LYS A C 1
ATOM 1708 O O . LYS A 1 218 ? -10.351 -24.433 -16.364 1.00 88.94 218 LYS A O 1
ATOM 1713 N N . LEU A 1 219 ? -9.262 -22.545 -16.924 1.00 89.06 219 LEU A N 1
ATOM 1714 C CA . LEU A 1 219 ? -9.669 -21.786 -15.736 1.00 89.06 219 LEU A CA 1
ATOM 1715 C C . LEU A 1 219 ? -11.191 -21.569 -15.685 1.00 89.06 219 LEU A C 1
ATOM 1717 O O . LEU A 1 219 ? -11.815 -21.789 -14.648 1.00 89.06 219 LEU A O 1
ATOM 1721 N N . VAL A 1 220 ? -11.813 -21.228 -16.818 1.00 92.25 220 VAL A N 1
ATOM 1722 C CA . VAL A 1 220 ? -13.274 -21.056 -16.912 1.00 92.25 220 VAL A CA 1
ATOM 1723 C C . VAL A 1 220 ? -14.015 -22.364 -16.611 1.00 92.25 220 VAL A C 1
ATOM 1725 O O . VAL A 1 220 ? -15.021 -22.351 -15.896 1.00 92.25 220 VAL A O 1
ATOM 1728 N N . LYS A 1 221 ? -13.516 -23.510 -17.100 1.00 92.62 221 LYS A N 1
ATOM 1729 C CA . LYS A 1 221 ? -14.087 -24.828 -16.769 1.00 92.62 221 LYS A CA 1
ATOM 1730 C C . LYS A 1 221 ? -13.973 -25.133 -15.273 1.00 92.62 221 LYS A C 1
ATOM 1732 O O . LYS A 1 221 ? -14.955 -25.566 -14.679 1.00 92.62 221 LYS A O 1
ATOM 1737 N N . PHE A 1 222 ? -12.830 -24.839 -14.654 1.00 92.06 222 PHE A N 1
ATOM 1738 C CA . PHE A 1 222 ? -12.619 -25.055 -13.220 1.00 92.06 222 PHE A CA 1
ATOM 1739 C C . PHE A 1 222 ? -13.577 -24.222 -12.350 1.00 92.06 222 PHE A C 1
ATOM 1741 O O . PHE A 1 222 ? -14.225 -24.756 -11.447 1.00 92.06 222 PHE A O 1
ATOM 1748 N N . LEU A 1 223 ? -13.764 -22.938 -12.678 1.00 90.75 223 LEU A N 1
ATOM 1749 C CA . LEU A 1 223 ? -14.692 -22.056 -11.960 1.00 90.75 223 LEU A CA 1
ATOM 1750 C C . LEU A 1 223 ? -16.156 -22.517 -12.072 1.00 90.75 223 LEU A C 1
ATOM 1752 O O . LEU A 1 223 ? -16.902 -22.448 -11.091 1.00 90.75 223 LEU A O 1
ATOM 1756 N N . ARG A 1 224 ? -16.575 -23.049 -13.232 1.00 92.50 224 ARG A N 1
ATOM 1757 C CA . ARG A 1 224 ? -17.914 -23.652 -13.381 1.00 92.50 224 ARG A CA 1
ATOM 1758 C C . ARG A 1 224 ? -18.094 -24.879 -12.485 1.00 92.50 224 ARG A C 1
ATOM 1760 O O . ARG A 1 224 ? -19.154 -25.021 -11.873 1.00 92.50 224 ARG A O 1
ATOM 1767 N N . THR A 1 225 ? -17.072 -25.724 -12.353 1.00 92.44 225 THR A N 1
ATOM 1768 C CA . THR A 1 225 ? -17.115 -26.908 -11.478 1.00 92.44 225 THR A CA 1
ATOM 1769 C C . THR A 1 225 ? -17.271 -26.517 -10.007 1.00 92.44 225 THR A C 1
ATOM 1771 O O . THR A 1 225 ? -18.134 -27.066 -9.319 1.00 92.44 225 THR A O 1
ATOM 1774 N N . ILE A 1 226 ? -16.533 -25.505 -9.538 1.00 91.12 226 ILE A N 1
ATOM 1775 C CA . ILE A 1 226 ? -16.659 -24.990 -8.163 1.00 91.12 226 ILE A CA 1
ATOM 1776 C C . ILE A 1 226 ? -18.071 -24.451 -7.906 1.00 91.12 226 ILE A C 1
ATOM 1778 O O . ILE A 1 226 ? -18.691 -24.771 -6.887 1.00 91.12 226 ILE A O 1
ATOM 1782 N N . LYS A 1 227 ? -18.618 -23.668 -8.846 1.00 90.44 227 LYS A N 1
ATOM 1783 C CA . LYS A 1 227 ? -19.973 -23.108 -8.718 1.00 90.44 227 LYS A CA 1
ATOM 1784 C C . LYS A 1 227 ? -21.035 -24.216 -8.646 1.00 90.44 227 LYS A C 1
ATOM 1786 O O . LYS A 1 227 ? -21.952 -24.134 -7.828 1.00 90.44 227 LYS A O 1
ATOM 1791 N N . SER A 1 228 ? -20.865 -25.285 -9.428 1.00 91.25 228 SER A N 1
ATOM 1792 C CA . SER A 1 228 ? -21.722 -26.478 -9.391 1.00 91.25 228 SER A CA 1
ATOM 1793 C C . SER A 1 228 ? -21.643 -27.219 -8.047 1.00 91.25 228 SER A C 1
ATOM 1795 O O . SER A 1 228 ? -22.679 -27.533 -7.453 1.00 91.25 228 SER A O 1
ATOM 1797 N N . MET A 1 229 ? -20.440 -27.424 -7.494 1.00 89.38 229 MET A N 1
ATOM 1798 C CA . MET A 1 229 ? -20.267 -28.059 -6.177 1.00 89.38 229 MET A CA 1
ATOM 1799 C C . MET A 1 229 ? -20.914 -27.251 -5.047 1.00 89.38 229 MET A C 1
ATOM 1801 O O . MET A 1 229 ? -21.617 -27.823 -4.211 1.00 89.38 229 MET A O 1
ATOM 1805 N N . LYS A 1 230 ? -20.752 -25.921 -5.042 1.00 92.62 230 LYS A N 1
ATOM 1806 C CA . LYS A 1 230 ? -21.357 -25.050 -4.020 1.00 92.62 230 LYS A CA 1
ATOM 1807 C C . LYS A 1 230 ? -22.887 -25.143 -4.032 1.00 92.62 230 LYS A C 1
ATOM 1809 O O . LYS A 1 230 ? -23.498 -25.259 -2.971 1.00 92.62 230 LYS A O 1
ATOM 1814 N N . SER A 1 231 ? -23.498 -25.182 -5.219 1.00 91.38 231 SER A N 1
ATOM 1815 C CA . SER A 1 231 ? -24.946 -25.385 -5.375 1.00 91.38 231 SER A CA 1
ATOM 1816 C C . SER A 1 231 ? -25.415 -26.725 -4.783 1.00 91.38 231 SER A C 1
ATOM 1818 O O . SER A 1 231 ? -26.369 -26.766 -4.001 1.00 91.38 231 SER A O 1
ATOM 1820 N N . ARG A 1 232 ? -24.689 -27.822 -5.050 1.00 92.31 232 ARG A N 1
ATOM 1821 C CA . ARG A 1 232 ? -25.004 -29.152 -4.491 1.00 92.31 232 ARG A CA 1
ATOM 1822 C C . ARG A 1 232 ? -24.921 -29.184 -2.962 1.00 92.31 232 ARG A C 1
ATOM 1824 O O . ARG A 1 232 ? -25.796 -29.765 -2.319 1.00 92.31 232 ARG A O 1
ATOM 1831 N N . ILE A 1 233 ? -23.922 -28.525 -2.372 1.00 90.50 233 ILE A N 1
ATOM 1832 C CA . ILE A 1 233 ? -23.752 -28.447 -0.910 1.00 90.50 233 ILE A CA 1
ATOM 1833 C C . ILE A 1 233 ? -24.878 -27.631 -0.259 1.00 90.50 233 ILE A C 1
ATOM 1835 O O . ILE A 1 233 ? -25.395 -28.013 0.792 1.00 90.50 233 ILE A O 1
ATOM 1839 N N . MET A 1 234 ? -25.300 -26.523 -0.873 1.00 89.56 234 MET A N 1
ATOM 1840 C CA . MET A 1 234 ? -26.417 -25.735 -0.340 1.00 89.56 234 MET A CA 1
ATOM 1841 C C . MET A 1 234 ? -27.732 -26.522 -0.382 1.00 89.56 234 MET A C 1
ATOM 1843 O O . MET A 1 234 ? -28.461 -26.562 0.613 1.00 89.56 234 MET A O 1
ATOM 1847 N N . ASN A 1 235 ? -27.998 -27.229 -1.483 1.00 91.12 235 ASN A N 1
ATOM 1848 C CA . ASN A 1 235 ? -29.195 -28.059 -1.612 1.00 91.12 235 ASN A CA 1
ATOM 1849 C C . ASN A 1 235 ? -29.202 -29.245 -0.632 1.00 91.12 235 ASN A C 1
ATOM 1851 O O . ASN A 1 235 ? -30.254 -29.569 -0.073 1.00 91.12 235 ASN A O 1
ATOM 1855 N N . SER A 1 236 ? -28.048 -29.859 -0.343 1.00 90.56 236 SER A N 1
ATOM 1856 C CA . SER A 1 236 ? -27.966 -30.946 0.643 1.00 90.56 236 SER A CA 1
ATOM 1857 C C . SER A 1 236 ? -28.229 -30.456 2.074 1.00 90.56 236 SER A C 1
ATOM 1859 O O . SER A 1 236 ? -28.970 -31.106 2.820 1.00 90.56 236 SER A O 1
ATOM 1861 N N . LYS A 1 237 ? -27.723 -29.270 2.449 1.00 91.06 237 LYS A N 1
ATOM 1862 C CA . LYS A 1 237 ? -28.018 -28.637 3.748 1.00 91.06 237 LYS A CA 1
ATOM 1863 C C . LYS A 1 237 ? -29.505 -28.296 3.892 1.00 91.06 237 LYS A C 1
ATOM 1865 O O . LYS A 1 237 ? -30.078 -28.562 4.951 1.00 91.06 237 LYS A O 1
ATOM 1870 N N . LYS A 1 238 ? -30.149 -27.784 2.835 1.00 91.00 238 LYS A N 1
ATOM 1871 C CA . LYS A 1 238 ? -31.594 -27.482 2.834 1.00 91.00 238 LYS A CA 1
ATOM 1872 C C . LYS A 1 238 ? -32.436 -28.744 3.066 1.00 91.00 238 LYS A C 1
ATOM 1874 O O . LYS A 1 238 ? -33.315 -28.739 3.927 1.00 91.00 238 LYS A O 1
ATOM 1879 N N . ARG A 1 239 ? -32.103 -29.859 2.399 1.00 88.00 239 ARG A N 1
ATOM 1880 C CA . ARG A 1 239 ? -32.774 -31.160 2.605 1.00 88.00 239 ARG A CA 1
ATOM 1881 C C . ARG A 1 239 ? -32.602 -31.704 4.028 1.00 88.00 239 ARG A C 1
ATOM 1883 O O . ARG A 1 239 ? -33.566 -32.199 4.605 1.00 88.00 239 ARG A O 1
ATOM 1890 N N . ARG A 1 240 ? -31.412 -31.572 4.632 1.00 88.56 240 ARG A N 1
ATOM 1891 C CA . ARG A 1 240 ? -31.172 -31.999 6.028 1.00 88.56 240 ARG A CA 1
ATOM 1892 C C . ARG A 1 240 ? -32.001 -31.198 7.039 1.00 88.56 240 ARG A C 1
ATOM 1894 O O . ARG A 1 240 ? -32.525 -31.791 7.977 1.00 88.56 240 ARG A O 1
ATOM 1901 N N . ARG A 1 241 ? -32.157 -29.882 6.843 1.00 87.44 241 ARG A N 1
ATOM 1902 C CA . ARG A 1 241 ? -33.006 -29.037 7.708 1.00 87.44 241 ARG A CA 1
ATOM 1903 C C . ARG A 1 241 ? -34.485 -29.415 7.605 1.00 87.44 241 ARG A C 1
ATOM 1905 O O . ARG A 1 241 ? -35.134 -29.567 8.633 1.00 87.44 241 ARG A O 1
ATOM 1912 N N . SER A 1 242 ? -34.983 -29.654 6.391 1.00 84.50 242 SER A N 1
ATOM 1913 C CA . SER A 1 242 ? -36.367 -30.097 6.172 1.00 84.50 242 SER A CA 1
ATOM 1914 C C . SER A 1 242 ? -36.655 -31.467 6.809 1.00 84.50 242 SER A C 1
ATOM 1916 O O . SER A 1 242 ? -37.671 -31.618 7.481 1.00 84.50 242 SER A O 1
ATOM 1918 N N . ARG A 1 243 ? -35.727 -32.435 6.719 1.00 84.00 243 ARG A N 1
ATOM 1919 C CA . ARG A 1 243 ? -35.875 -33.736 7.404 1.00 84.00 243 ARG A CA 1
ATOM 1920 C C . ARG A 1 243 ? -35.915 -33.610 8.930 1.00 84.00 243 ARG A C 1
ATOM 1922 O O . ARG A 1 243 ? -36.765 -34.231 9.555 1.00 84.00 243 ARG A O 1
ATOM 1929 N N . LYS A 1 244 ? -35.046 -32.784 9.529 1.00 85.00 244 LYS A N 1
ATOM 1930 C CA . LYS A 1 244 ? -35.066 -32.539 10.985 1.00 85.00 244 LYS A CA 1
ATOM 1931 C C . LYS A 1 244 ? -36.376 -31.892 11.452 1.00 85.00 244 LYS A C 1
ATOM 1933 O O . LYS A 1 244 ? -36.861 -32.234 12.524 1.00 85.00 244 LYS A O 1
ATOM 1938 N N . ALA A 1 245 ? -36.957 -30.998 10.649 1.00 82.00 245 ALA A N 1
ATOM 1939 C CA . ALA A 1 245 ? -38.243 -30.375 10.959 1.00 82.00 245 ALA A CA 1
ATOM 1940 C C . ALA A 1 245 ? -39.412 -31.378 10.918 1.00 82.00 245 ALA A C 1
ATOM 1942 O O . ALA A 1 245 ? -40.278 -31.320 11.786 1.00 82.00 245 ALA A O 1
ATOM 1943 N N . ASN A 1 246 ? -39.410 -32.324 9.970 1.00 78.31 246 ASN A N 1
ATOM 1944 C CA . ASN A 1 246 ? -40.438 -33.370 9.903 1.00 78.31 246 ASN A CA 1
ATOM 1945 C C . ASN A 1 246 ? -40.336 -34.379 11.056 1.00 78.31 246 ASN A C 1
ATOM 1947 O O . ASN A 1 246 ? -41.360 -34.710 11.639 1.00 78.31 246 ASN A O 1
ATOM 1951 N N . ILE A 1 247 ? -39.126 -34.804 11.443 1.00 79.12 247 ILE A N 1
ATOM 1952 C CA . ILE A 1 247 ? -38.936 -35.738 12.573 1.00 79.12 247 ILE A CA 1
ATOM 1953 C C . ILE A 1 247 ? -39.440 -35.128 13.892 1.00 79.12 247 ILE A C 1
ATOM 1955 O O . ILE A 1 247 ? -40.045 -35.817 14.705 1.00 79.12 247 ILE A O 1
ATOM 1959 N N . LYS A 1 248 ? -39.253 -33.816 14.097 1.00 75.31 248 LYS A N 1
ATOM 1960 C CA . LYS A 1 248 ? -39.721 -33.133 15.314 1.00 75.31 248 LYS A CA 1
ATOM 1961 C C . LYS A 1 248 ? -41.254 -33.025 15.396 1.00 75.31 248 LYS A C 1
ATOM 1963 O O . LYS A 1 248 ? -41.776 -32.844 16.488 1.00 75.31 248 LYS A O 1
ATOM 1968 N N . LYS A 1 249 ? -41.967 -33.135 14.268 1.00 74.44 249 LYS A N 1
ATOM 1969 C CA . LYS A 1 249 ? -43.440 -33.118 14.218 1.00 74.44 249 LYS A CA 1
ATOM 1970 C C . LYS A 1 249 ? -44.081 -34.491 14.440 1.00 74.44 249 LYS A C 1
ATOM 1972 O O . LYS A 1 249 ? -45.260 -34.536 14.756 1.00 74.44 249 LYS A O 1
ATOM 1977 N N . SER A 1 250 ? -43.337 -35.585 14.272 1.00 73.38 250 SER A N 1
ATOM 1978 C CA . SER A 1 250 ? -43.869 -36.953 14.356 1.00 73.38 250 SER A CA 1
ATOM 1979 C C . SER A 1 250 ? -43.572 -37.667 15.678 1.00 73.38 250 SER A C 1
ATOM 1981 O O . SER A 1 250 ? -43.809 -38.865 15.761 1.00 73.38 250 SER A O 1
ATOM 1983 N N . SER A 1 251 ? -43.023 -36.980 16.687 1.00 60.66 251 SER A N 1
ATOM 1984 C CA . SER A 1 251 ? -42.839 -37.560 18.024 1.00 60.66 251 SER A CA 1
ATOM 1985 C C . SER A 1 251 ? -44.148 -37.416 18.809 1.00 60.66 251 SER A C 1
ATOM 1987 O O . SER A 1 251 ? -44.512 -36.276 19.112 1.00 60.66 251 SER A O 1
ATOM 1989 N N . PRO A 1 252 ? -44.858 -38.512 19.137 1.00 69.00 252 PRO A N 1
ATOM 1990 C CA . PRO A 1 252 ? -45.996 -38.455 20.046 1.00 69.00 252 PRO A CA 1
ATOM 1991 C C . PRO A 1 252 ? -45.492 -38.043 21.436 1.00 69.00 252 PRO A C 1
ATOM 1993 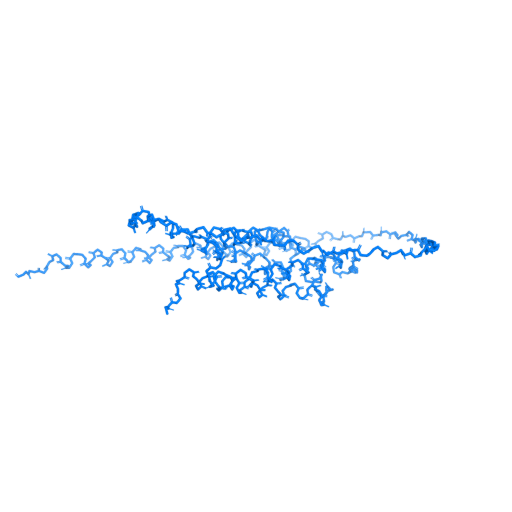O O . PRO A 1 252 ? -44.392 -38.441 21.831 1.00 69.00 252 PRO A O 1
ATOM 1996 N N . ARG A 1 253 ? -46.263 -37.199 22.124 1.00 59.62 253 ARG A N 1
ATOM 1997 C CA . ARG A 1 253 ? -46.139 -36.992 23.571 1.00 59.62 253 ARG A CA 1
ATOM 1998 C C . ARG A 1 253 ? -46.822 -38.132 24.304 1.00 59.62 253 ARG A C 1
ATOM 2000 O O . ARG A 1 253 ? -47.844 -38.607 23.763 1.00 59.62 253 ARG A O 1
#

Secondary structure (DSSP, 8-state):
-PPPHHHHHHHHHHHHHHHHHHHHHHHHHH-HHHHHHHHS-TTTTTSPPPHHHHHHHHHHHHHHHHHHHHHHHHHHHHHTT-S-HHHHHHHHHHHHHHHHHHHHHHHHHHTSTTT--HHHHHHHHHHHHHHHHHHHHHHHHHHTTSSSSS-------------------------PPPPPPPPPPPPPPPPP---------GGGHHHHHHHHHHHHHHHHHHHHHHHHHHHHHHHHHHHHHHHHHHHHHS---

pLDDT: mean 78.07, std 19.31, range [38.88, 96.94]

Foldseek 3Di:
DDDDPLLVLLLCLLQVLLVVLLVQLCCLQVPVPVVCCQQAFPVCNPDDDDPVSNVVSNVSSVVSNVLSVVSNVVSVCVVVVNDDLVVSLVNLVVLLVVLVVQLVVLVVQCVDPRRNGPVSVCSNPVSVVSNVSSVVSSVVSVVVVPPPDPDDDDDDDDDDDPDDPPPDDDDDDDDDDDDDDDDDDDDDDDDDDDDDDDDDDPPPPPVPVVVVVVVVVVVVVVVVVVVVVVVVVVVVVVVVVVVVVVVVVPDDD

Sequence (253 aa):
MAPTLDKVLLHGYCWGNAFWYGSRGLCRVVDPLMVIGWFRPPVEQHLSPTDLELYNVRTDGWGLISLAAALLVLSRAYSLGHVNRSYSKAVVLVSIFHHVTTMMGAYQHYKLDSHYTTAMWIGVWVNLFLTVVGAIVVGDLGQGVGQQSEDEPDTDESDNCNTPVSASHVELASESKPDLEPEPKPKPPDNPEFKRETTSNPKQKKSKKSKRTAKFLKLVKFLRTIKSMKSRIMNSKKRRRSRKANIKKSSPR